Protein 9GSM (pdb70)

GO terms:
  GO:0005515 protein binding (F, IPI)
  GO:0008233 peptidase activity (F, IMP)
  GO:0006508 proteolysis (P, IMP)

Solvent-accessible surface area: 11819 Å² total

Sequence (215 aa):
LPAKENEGCIVSVNSGKRYCLPVGQRSGYSLPDWIVGQEVYVDSGAKAKVLLSDWDNLSYNRIIGEFVGNVNPADMKKVKAWNGQYLDFSKPRSMRVVYKLPAKENEGCIVSVNSGKRYCLPVGQRSGYSLPDWIVGQEVYVDSGAKAKVLLSDWDNLSYNRIGEFVGNVNPADMKKVKAWNGQYLDFSKPRSMRVVYKAASTTTPAPAAASTTTP

Radius of gyration: 23.78 Å; Cα contacts (8 Å, |Δi|>4): 598; chains: 4; bounding box: 38×44×85 Å

Foldseek 3Di:
DAAAQQKKWKAAPVPRDIDMDGAPDKDPQWHDPVQAQGFTKIAGHNFKKKWFAQHGPCPPQNIDIDDHTGHQVVQAFGQTRVRGGHRRRRTTIMHMHTD/DAAAQQKKWKAAPVPRDIDMDGAPDKDPQWHDPVQAQGFTKIRGHNFKKKWFAQHGPCPPQNIAIDDHTGHQVVQAFGQTRNRGGHRRRRTTIMHMHTD/DDDDDDDDDD/DDDDDDD

Secondary structure (P-SEA, 3-state):
ccccccccccccccccbbbbbcccccccccccccccccbbbbbccccbbbbbbcccccccccbbbbccccccccccccccccccccccccccccccccc/ccccccccccccccccbbbbbcccccccccccccccccbbbbbccccbbbbbbcccccccccbbbbccccccccccccccccccccccccccccccccc/ccbbbbcccc/ccccccc

B-factor: mean 26.15, std 9.6, range [15.62, 73.0]

Structure (mmCIF, N/CA/C/O backbone):
data_9GSM
#
_entry.id   9GSM
#
_cell.length_a   44.194
_cell.length_b   38.124
_cell.length_c   72.870
_cell.angle_alpha   90.00
_cell.angle_beta   99.42
_cell.angle_gamma   90.00
#
_symmetry.space_group_name_H-M   'P 1 21 1'
#
loop_
_entity.id
_entity.type
_entity.pdbx_description
1 polymer 'Metalloprotease StcE'
2 polymer tetra-core1-glycopeptide
3 branched beta-D-galactopyranose-(1-3)-2-acetamido-2-deoxy-alpha-D-galactopyranose
4 water water
#
loop_
_atom_site.group_PDB
_atom_site.id
_atom_site.type_symbol
_atom_site.label_atom_id
_atom_site.label_alt_id
_atom_site.label_comp_id
_atom_site.label_asym_id
_atom_site.label_entity_id
_atom_site.label_seq_id
_atom_site.pdbx_PDB_ins_code
_atom_site.Cartn_x
_atom_site.Cartn_y
_atom_site.Cartn_z
_atom_site.occupancy
_atom_site.B_iso_or_equiv
_atom_site.auth_seq_id
_atom_site.auth_comp_id
_atom_site.auth_asym_id
_atom_site.auth_atom_id
_atom_site.pdbx_PDB_model_num
ATOM 1 N N . LEU A 1 1 ? 18.158 8.045 23.734 1.00 55.09 800 LEU A N 1
ATOM 2 C CA . LEU A 1 1 ? 18.015 6.653 23.215 1.00 54.80 800 LEU A CA 1
ATOM 3 C C . LEU A 1 1 ? 16.579 6.166 23.431 1.00 51.35 800 LEU A C 1
ATOM 4 O O . LEU A 1 1 ? 16.109 6.116 24.569 1.00 46.27 800 LEU A O 1
ATOM 9 N N . PRO A 1 2 ? 15.840 5.816 22.348 1.00 49.33 801 PRO A N 1
ATOM 10 C CA . PRO A 1 2 ? 14.399 5.549 22.446 1.00 48.30 801 PRO A CA 1
ATOM 11 C C . PRO A 1 2 ? 14.013 4.248 23.157 1.00 44.07 801 PRO A C 1
ATOM 12 O O . PRO A 1 2 ? 14.746 3.257 23.105 1.00 42.78 801 PRO A O 1
ATOM 16 N N . ALA A 1 3 ? 12.833 4.272 23.798 1.00 38.92 802 ALA A N 1
ATOM 17 C CA . ALA A 1 3 ? 12.352 3.164 24.603 1.00 36.30 802 ALA A CA 1
ATOM 18 C C . ALA A 1 3 ? 12.154 1.957 23.692 1.00 35.55 802 ALA A C 1
ATOM 19 O O . ALA A 1 3 ? 11.777 2.126 22.539 1.00 37.22 802 ALA A O 1
ATOM 21 N N . LYS A 1 4 ? 12.430 0.754 24.186 1.00 35.26 803 LYS A N 1
ATOM 22 C CA . LYS A 1 4 ? 12.149 -0.452 23.419 1.00 36.25 803 LYS A CA 1
ATOM 23 C C . LYS A 1 4 ? 10.655 -0.712 23.409 1.00 34.49 803 LYS A C 1
ATOM 24 O O . LYS A 1 4 ? 9.930 -0.189 24.237 1.00 30.79 803 LYS A O 1
ATOM 30 N N . GLU A 1 5 ? 10.225 -1.607 22.509 1.00 36.10 804 GLU A N 1
ATOM 31 C CA . GLU A 1 5 ? 8.843 -2.041 22.381 1.00 36.99 804 GLU A CA 1
ATOM 32 C C . GLU A 1 5 ? 8.194 -2.344 23.737 1.00 33.34 804 GLU A C 1
ATOM 33 O O . GLU A 1 5 ? 7.037 -1.962 23.960 1.00 31.92 804 GLU A O 1
ATOM 39 N N . ASN A 1 6 ? 8.925 -3.066 24.619 1.00 30.52 805 ASN A N 1
ATOM 40 C CA . ASN A 1 6 ? 8.345 -3.574 25.854 1.00 29.55 805 ASN A CA 1
ATOM 41 C C . ASN A 1 6 ? 8.928 -2.896 27.077 1.00 26.92 805 ASN A C 1
ATOM 42 O O . ASN A 1 6 ? 9.021 -3.498 28.134 1.00 25.14 805 ASN A O 1
ATOM 47 N N . GLU A 1 7 ? 9.157 -1.587 26.965 1.00 25.17 806 GLU A N 1
ATOM 48 C CA . GLU A 1 7 ? 9.792 -0.836 28.013 1.00 24.50 806 GLU A CA 1
ATOM 49 C C . GLU A 1 7 ? 9.140 0.530 28.043 1.00 22.33 806 GLU A C 1
ATOM 50 O O . GLU A 1 7 ? 8.721 1.012 26.991 1.00 22.65 806 GLU A O 1
ATOM 56 N N . GLY A 1 8 ? 9.070 1.115 29.234 1.00 20.84 807 GLY A N 1
ATOM 57 C CA . GLY A 1 8 ? 8.641 2.498 29.360 1.00 20.16 807 GLY A CA 1
ATOM 58 C C . GLY A 1 8 ? 9.663 3.342 30.091 1.00 19.53 807 GLY A C 1
ATOM 59 O O . GLY A 1 8 ? 10.258 2.888 31.056 1.00 18.55 807 GLY A O 1
ATOM 60 N N . CYS A 1 9 ? 9.758 4.622 29.708 1.00 19.20 808 CYS A N 1
ATOM 61 C CA . CYS A 1 9 ? 10.855 5.436 30.221 1.00 19.71 808 CYS A CA 1
ATOM 62 C C . CYS A 1 9 ? 10.289 6.799 30.609 1.00 18.70 808 CYS A C 1
ATOM 63 O O . CYS A 1 9 ? 9.372 7.306 29.956 1.00 18.80 808 CYS A O 1
ATOM 66 N N . ILE A 1 10 ? 10.838 7.362 31.675 1.00 18.04 809 ILE A N 1
ATOM 67 C CA . ILE A 1 10 ? 10.788 8.803 31.883 1.00 17.54 809 ILE A CA 1
ATOM 68 C C . ILE A 1 10 ? 12.169 9.386 31.656 1.00 18.37 809 ILE A C 1
ATOM 69 O O . ILE A 1 10 ? 13.152 8.701 31.890 1.00 18.84 809 ILE A O 1
ATOM 74 N N . VAL A 1 11 ? 12.209 10.655 31.218 1.00 18.55 810 VAL A N 1
ATOM 75 C CA . VAL A 1 11 ? 13.446 11.266 30.787 1.00 19.59 810 VAL A CA 1
ATOM 76 C C . VAL A 1 11 ? 13.454 12.677 31.356 1.00 19.82 810 VAL A C 1
ATOM 77 O O . VAL A 1 11 ? 12.539 13.435 31.048 1.00 19.09 810 VAL A O 1
ATOM 81 N N . SER A 1 12 ? 14.500 13.000 32.130 1.00 19.64 811 SER A N 1
ATOM 82 C CA . SER A 1 12 ? 14.708 14.358 32.648 1.00 20.49 811 SER A CA 1
ATOM 83 C C . SER A 1 12 ? 14.752 15.379 31.515 1.00 21.06 811 SER A C 1
ATOM 84 O O . SER A 1 12 ? 15.594 15.303 30.628 1.00 20.72 811 SER A O 1
ATOM 87 N N . VAL A 1 13 ? 13.882 16.388 31.595 1.00 21.15 812 VAL A N 1
ATOM 88 C CA . VAL A 1 13 ? 13.890 17.465 30.618 1.00 22.12 812 VAL A CA 1
ATOM 89 C C . VAL A 1 13 ? 15.236 18.187 30.674 1.00 22.87 812 VAL A C 1
ATOM 90 O O . VAL A 1 13 ? 15.790 18.557 29.632 1.00 24.49 812 VAL A O 1
ATOM 94 N N . ASN A 1 14 ? 15.736 18.422 31.889 1.00 22.32 813 ASN A N 1
ATOM 95 C CA . ASN A 1 14 ? 16.913 19.263 32.075 1.00 22.85 813 ASN A CA 1
ATOM 96 C C . ASN A 1 14 ? 18.198 18.561 31.617 1.00 22.47 813 ASN A C 1
ATOM 97 O O . ASN A 1 14 ? 19.086 19.198 31.037 1.00 22.66 813 ASN A O 1
ATOM 102 N N . SER A 1 15 ? 18.301 17.239 31.835 1.00 21.20 814 SER A N 1
ATOM 103 C CA . SER A 1 15 ? 19.590 16.593 31.687 1.00 21.86 814 SER A CA 1
ATOM 104 C C . SER A 1 15 ? 19.566 15.480 30.651 1.00 22.20 814 SER A C 1
ATOM 105 O O . SER A 1 15 ? 20.621 14.996 30.257 1.00 23.38 814 SER A O 1
ATOM 108 N N . GLY A 1 16 ? 18.383 14.972 30.305 1.00 21.96 815 GLY A N 1
ATOM 109 C CA . GLY A 1 16 ? 18.322 13.876 29.347 1.00 21.99 815 GLY A CA 1
ATOM 110 C C . GLY A 1 16 ? 18.489 12.514 30.011 1.00 21.26 815 GLY A C 1
ATOM 111 O O . GLY A 1 16 ? 18.464 11.491 29.345 1.00 21.07 815 GLY A O 1
ATOM 112 N N . LYS A 1 17 ? 18.584 12.492 31.333 1.00 21.53 816 LYS A N 1
ATOM 113 C CA . LYS A 1 17 ? 18.850 11.270 32.063 1.00 22.57 816 LYS A CA 1
ATOM 114 C C . LYS A 1 17 ? 17.591 10.423 32.091 1.00 21.57 816 LYS A C 1
ATOM 115 O O . LYS A 1 17 ? 16.522 10.936 32.410 1.00 19.95 816 LYS A O 1
ATOM 121 N N . ARG A 1 18 ? 17.741 9.106 31.840 1.00 21.66 817 ARG A N 1
ATOM 122 C CA . ARG A 1 18 ? 16.588 8.253 31.654 1.00 21.76 817 ARG A CA 1
ATOM 123 C C . ARG A 1 18 ? 16.406 7.312 32.840 1.00 20.99 817 ARG A C 1
ATOM 124 O O . ARG A 1 18 ? 17.381 6.734 33.334 1.00 20.53 817 ARG A O 1
ATOM 132 N N . TYR A 1 19 ? 15.125 7.033 33.157 1.00 20.29 818 TYR A N 1
ATOM 133 C CA . TYR A 1 19 ? 14.730 5.978 34.066 1.00 19.45 818 TYR A CA 1
ATOM 134 C C . TYR A 1 19 ? 13.731 5.091 33.328 1.00 19.62 818 TYR A C 1
ATOM 135 O O . TYR A 1 19 ? 12.651 5.554 32.892 1.00 18.50 818 TYR A O 1
ATOM 144 N N . CYS A 1 20 ? 14.089 3.793 33.191 1.00 19.36 819 CYS A N 1
ATOM 145 C CA . CYS A 1 20 ? 13.219 2.932 32.394 1.00 19.62 819 CYS A CA 1
ATOM 146 C C . CYS A 1 20 ? 12.924 1.634 33.123 1.00 19.12 819 CYS A C 1
ATOM 147 O O . CYS A 1 20 ? 13.691 1.216 33.967 1.00 18.48 819 CYS A O 1
ATOM 150 N N . LEU A 1 21 ? 11.738 1.108 32.820 1.00 18.75 820 LEU A N 1
ATOM 151 C CA . LEU A 1 21 ? 11.275 -0.158 33.364 1.00 18.58 820 LEU A CA 1
ATOM 152 C C . LEU A 1 21 ? 10.683 -0.983 32.241 1.00 18.63 820 LEU A C 1
ATOM 153 O O . LEU A 1 21 ? 9.903 -0.503 31.422 1.00 18.40 820 LEU A O 1
ATOM 158 N N . PRO A 1 22 ? 11.022 -2.280 32.183 1.00 18.99 821 PRO A N 1
ATOM 159 C CA . PRO A 1 22 ? 10.247 -3.172 31.345 1.00 19.02 821 PRO A CA 1
ATOM 160 C C . PRO A 1 22 ? 8.801 -3.289 31.809 1.00 18.99 821 PRO A C 1
ATOM 161 O O . PRO A 1 22 ? 8.496 -3.225 32.996 1.00 18.63 821 PRO A O 1
ATOM 165 N N . VAL A 1 23 ? 7.949 -3.668 30.861 1.00 19.49 822 VAL A N 1
ATOM 166 C CA . VAL A 1 23 ? 6.581 -4.109 31.148 1.00 19.69 822 VAL A CA 1
ATOM 167 C C . VAL A 1 23 ? 6.627 -5.201 32.201 1.00 19.80 822 VAL A C 1
ATOM 168 O O . VAL A 1 23 ? 7.419 -6.145 32.065 1.00 21.02 822 VAL A O 1
ATOM 172 N N . GLY A 1 24 ? 5.816 -5.037 33.255 1.00 19.39 823 GLY A N 1
ATOM 173 C CA . GLY A 1 24 ? 5.695 -5.991 34.350 1.00 19.63 823 GLY A CA 1
ATOM 174 C C . GLY A 1 24 ? 6.453 -5.602 35.619 1.00 19.51 823 GLY A C 1
ATOM 175 O O . GLY A 1 24 ? 6.473 -6.373 36.580 1.00 19.54 823 GLY A O 1
ATOM 176 N N . GLN A 1 25 ? 7.175 -4.463 35.602 1.00 18.86 824 GLN A N 1
ATOM 177 C CA . GLN A 1 25 ? 7.949 -3.997 36.735 1.00 19.00 824 GLN A CA 1
ATOM 178 C C . GLN A 1 25 ? 7.513 -2.605 37.163 1.00 18.69 824 GLN A C 1
ATOM 179 O O . GLN A 1 25 ? 7.010 -1.824 36.336 1.00 18.05 824 GLN A O 1
ATOM 185 N N . ARG A 1 26 ? 7.649 -2.372 38.478 1.00 18.99 825 ARG A N 1
ATOM 186 C CA . ARG A 1 26 ? 7.439 -1.048 39.058 1.00 18.91 825 ARG A CA 1
ATOM 187 C C . ARG A 1 26 ? 8.689 -0.592 39.815 1.00 18.99 825 ARG A C 1
ATOM 188 O O . ARG A 1 26 ? 9.637 -1.340 40.080 1.00 19.34 825 ARG A O 1
ATOM 196 N N . SER A 1 27 ? 8.672 0.685 40.192 1.00 18.19 826 SER A N 1
ATOM 197 C CA . SER A 1 27 ? 9.743 1.337 40.889 1.00 18.29 826 SER A CA 1
ATOM 198 C C . SER A 1 27 ? 9.741 0.920 42.350 1.00 18.64 826 SER A C 1
ATOM 199 O O . SER A 1 27 ? 8.824 0.248 42.812 1.00 18.69 826 SER A O 1
ATOM 202 N N . GLY A 1 28 ? 10.789 1.318 43.064 1.00 18.81 827 GLY A N 1
ATOM 203 C CA . GLY A 1 28 ? 10.783 1.246 44.516 1.00 19.36 827 GLY A CA 1
ATOM 204 C C . GLY A 1 28 ? 9.679 2.114 45.110 1.00 19.49 827 GLY A C 1
ATOM 205 O O . GLY A 1 28 ? 8.874 2.729 44.391 1.00 18.86 827 GLY A O 1
ATOM 206 N N . TYR A 1 29 ? 9.651 2.164 46.434 1.00 20.44 828 TYR A N 1
ATOM 207 C CA . TYR A 1 29 ? 8.721 3.020 47.136 1.00 20.88 828 TYR A CA 1
ATOM 208 C C . TYR A 1 29 ? 8.829 4.441 46.578 1.00 21.04 828 TYR A C 1
ATOM 209 O O . TYR A 1 29 ? 7.820 5.106 46.518 1.00 20.64 828 TYR A O 1
ATOM 218 N N . SER A 1 30 ? 10.055 4.923 46.276 1.00 21.59 829 SER A N 1
ATOM 219 C CA . SER A 1 30 ? 10.249 6.156 45.509 1.00 22.41 829 SER A CA 1
ATOM 220 C C . SER A 1 30 ? 11.218 5.889 44.364 1.00 22.19 829 SER A C 1
ATOM 221 O O . SER A 1 30 ? 12.087 4.985 44.467 1.00 22.50 829 SER A O 1
ATOM 224 N N . LEU A 1 31 ? 11.088 6.706 43.317 1.00 21.49 830 LEU A N 1
ATOM 225 C CA . LEU A 1 31 ? 12.085 6.788 42.263 1.00 21.59 830 LEU A CA 1
ATOM 226 C C . LEU A 1 31 ? 13.425 7.098 42.912 1.00 22.48 830 LEU A C 1
ATOM 227 O O . LEU A 1 31 ? 13.481 7.689 43.995 1.00 23.29 830 LEU A O 1
ATOM 232 N N . PRO A 1 32 ? 14.544 6.732 42.266 1.00 22.53 831 PRO A N 1
ATOM 233 C CA . PRO A 1 32 ? 15.854 7.021 42.831 1.00 22.86 831 PRO A CA 1
ATOM 234 C C . PRO A 1 32 ? 16.177 8.517 42.877 1.00 23.81 831 PRO A C 1
ATOM 235 O O . PRO A 1 32 ? 15.562 9.333 42.199 1.00 21.77 831 PRO A O 1
ATOM 239 N N . ASP A 1 33 ? 17.185 8.870 43.697 1.00 24.81 832 ASP A N 1
ATOM 240 C CA . ASP A 1 33 ? 17.448 10.261 44.018 1.00 25.71 832 ASP A CA 1
ATOM 241 C C . ASP A 1 33 ? 17.841 11.060 42.785 1.00 23.96 832 ASP A C 1
ATOM 242 O O . ASP A 1 33 ? 17.617 12.279 42.718 1.00 24.09 832 ASP A O 1
ATOM 247 N N . TRP A 1 34 ? 18.386 10.364 41.800 1.00 22.12 833 TRP A N 1
ATOM 248 C CA . TRP A 1 34 ? 18.932 10.986 40.608 1.00 21.73 833 TRP A CA 1
ATOM 249 C C . TRP A 1 34 ? 17.872 11.360 39.571 1.00 22.20 833 TRP A C 1
ATOM 250 O O . TRP A 1 34 ? 18.192 11.991 38.556 1.00 21.44 833 TRP A O 1
ATOM 261 N N . ILE A 1 35 ? 16.603 10.960 39.802 1.00 22.56 834 ILE A N 1
ATOM 262 C CA . ILE A 1 35 ? 15.522 11.413 38.919 1.00 23.90 834 ILE A CA 1
ATOM 263 C C . ILE A 1 35 ? 14.307 11.946 39.676 1.00 25.27 834 ILE A C 1
ATOM 264 O O . ILE A 1 35 ? 13.519 12.712 39.073 1.00 26.18 834 ILE A O 1
ATOM 269 N N . VAL A 1 36 ? 14.126 11.536 40.946 1.00 27.63 835 VAL A N 1
ATOM 270 C CA . VAL A 1 36 ? 12.887 11.796 41.661 1.00 30.32 835 VAL A CA 1
ATOM 271 C C . VAL A 1 36 ? 12.675 13.286 41.539 1.00 32.66 835 VAL A C 1
ATOM 272 O O . VAL A 1 36 ? 13.577 14.065 41.842 1.00 30.05 835 VAL A O 1
ATOM 276 N N . GLY A 1 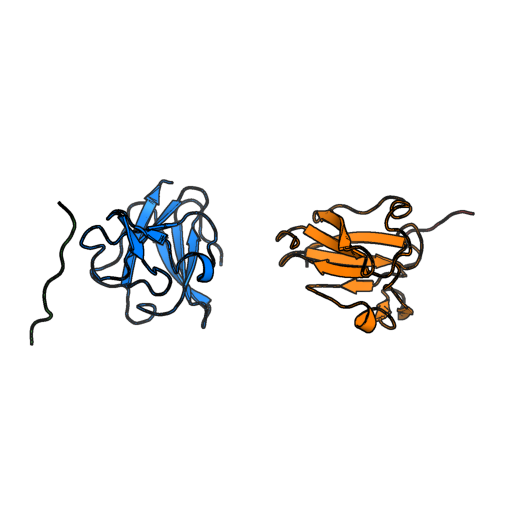37 ? 11.449 13.659 41.159 1.00 36.51 836 GLY A N 1
ATOM 277 C CA . GLY A 1 37 ? 11.020 15.031 41.312 1.00 34.87 836 GLY A CA 1
ATOM 278 C C . GLY A 1 37 ? 11.612 15.967 40.265 1.00 34.31 836 GLY A C 1
ATOM 279 O O . GLY A 1 37 ? 11.314 17.153 40.336 1.00 34.69 836 GLY A O 1
ATOM 280 N N . GLN A 1 38 ? 12.463 15.464 39.351 1.00 28.74 837 GLN A N 1
ATOM 281 C CA . GLN A 1 38 ? 12.830 16.229 38.166 1.00 26.40 837 GLN A CA 1
ATOM 282 C C . GLN A 1 38 ? 11.608 16.217 37.226 1.00 23.30 837 GLN A C 1
ATOM 283 O O . GLN A 1 38 ? 10.818 15.276 37.239 1.00 21.75 837 GLN A O 1
ATOM 289 N N . GLU A 1 39 ? 11.397 17.336 36.508 1.00 21.69 838 GLU A N 1
ATOM 290 C CA . GLU A 1 39 ? 10.429 17.393 35.416 1.00 21.11 838 GLU A CA 1
ATOM 291 C C . GLU A 1 39 ? 10.898 16.477 34.294 1.00 20.02 838 GLU A C 1
ATOM 292 O O . GLU A 1 39 ? 12.063 16.517 33.897 1.00 19.40 838 GLU A O 1
ATOM 298 N N . VAL A 1 40 ? 9.998 15.610 33.836 1.00 19.68 839 VAL A N 1
ATOM 299 C CA . VAL A 1 40 ? 10.260 14.590 32.833 1.00 19.74 839 VAL A CA 1
ATOM 300 C C . VAL A 1 40 ? 9.309 14.741 31.644 1.00 20.12 839 VAL A C 1
ATOM 301 O O . VAL A 1 40 ? 8.206 15.298 31.732 1.00 20.77 839 VAL A O 1
ATOM 305 N N . TYR A 1 41 ? 9.734 14.136 30.533 1.00 21.09 840 TYR A N 1
ATOM 306 C CA . TYR A 1 41 ? 8.820 13.655 29.519 1.00 21.33 840 TYR A CA 1
ATOM 307 C C . TYR A 1 41 ? 8.774 12.116 29.547 1.00 20.22 840 TYR A C 1
ATOM 308 O O . TYR A 1 41 ? 9.637 11.431 30.088 1.00 19.01 840 TYR A O 1
ATOM 317 N N . VAL A 1 42 ? 7.686 11.581 29.003 1.00 19.75 841 VAL A N 1
ATOM 318 C CA . VAL A 1 42 ? 7.504 10.133 28.878 1.00 19.62 841 VAL A CA 1
ATOM 319 C C . VAL A 1 42 ? 7.943 9.702 27.486 1.00 20.56 841 VAL A C 1
ATOM 320 O O . VAL A 1 42 ? 7.595 10.325 26.480 1.00 21.10 841 VAL A O 1
ATOM 324 N N . ASP A 1 43 ? 8.672 8.587 27.435 1.00 21.92 842 ASP A N 1
ATOM 325 C CA . ASP A 1 43 ? 8.931 7.886 26.198 1.00 23.17 842 ASP A CA 1
ATOM 326 C C . ASP A 1 43 ? 8.510 6.448 26.460 1.00 23.00 842 ASP A C 1
ATOM 327 O O . ASP A 1 43 ? 9.295 5.695 26.993 1.00 21.89 842 ASP A O 1
ATOM 332 N N . SER A 1 44 ? 7.288 6.084 26.042 1.00 23.92 843 SER A N 1
ATOM 333 C CA . SER A 1 44 ? 6.796 4.731 26.262 1.00 24.09 843 SER A CA 1
ATOM 334 C C . SER A 1 44 ? 6.858 3.944 24.950 1.00 25.66 843 SER A C 1
ATOM 335 O O . SER A 1 44 ? 6.374 4.409 23.899 1.00 26.24 843 SER A O 1
ATOM 338 N N . GLY A 1 45 ? 7.473 2.760 25.016 1.00 25.74 844 GLY A N 1
ATOM 339 C CA . GLY A 1 45 ? 7.565 1.852 23.874 1.00 27.67 844 GLY A CA 1
ATOM 340 C C . GLY A 1 45 ? 6.195 1.470 23.328 1.00 28.63 844 GLY A C 1
ATOM 341 O O . GLY A 1 45 ? 5.200 1.604 24.026 1.00 28.54 844 GLY A O 1
ATOM 342 N N . ALA A 1 46 ? 6.180 0.939 22.094 1.00 31.62 845 ALA A N 1
ATOM 343 C CA . ALA A 1 46 ? 4.974 0.713 21.304 1.00 32.91 845 ALA A CA 1
ATOM 344 C C . ALA A 1 46 ? 3.952 -0.198 21.981 1.00 32.06 845 ALA A C 1
ATOM 345 O O . ALA A 1 46 ? 2.762 -0.058 21.699 1.00 32.89 845 ALA A O 1
ATOM 347 N N . LYS A 1 47 ? 4.393 -1.123 22.842 1.00 30.64 846 LYS A N 1
ATOM 348 C CA . LYS A 1 47 ? 3.496 -2.101 23.457 1.00 29.65 846 LYS A CA 1
ATOM 349 C C . LYS A 1 47 ? 3.325 -1.813 24.946 1.00 26.91 846 LYS A C 1
ATOM 350 O O . LYS A 1 47 ? 2.658 -2.585 25.647 1.00 24.60 846 LYS A O 1
ATOM 356 N N . ALA A 1 48 ? 3.895 -0.678 25.403 1.00 24.18 847 ALA A N 1
ATOM 357 C CA . ALA A 1 48 ? 3.965 -0.356 26.816 1.00 22.81 847 ALA A CA 1
ATOM 358 C C . ALA A 1 48 ? 3.103 0.842 27.189 1.00 21.87 847 ALA A C 1
ATOM 359 O O . ALA A 1 48 ? 2.839 1.730 26.368 1.00 21.69 847 ALA A O 1
ATOM 361 N N . LYS A 1 49 ? 2.775 0.901 28.485 1.00 21.24 848 LYS A N 1
ATOM 362 C CA . LYS A 1 49 ? 2.053 2.026 29.053 1.00 21.00 848 LYS A CA 1
ATOM 363 C C . LYS A 1 49 ? 2.696 2.349 30.396 1.00 19.91 848 LYS A C 1
ATOM 364 O O . LYS A 1 49 ? 2.925 1.463 31.200 1.00 18.95 848 LYS A O 1
ATOM 370 N N . VAL A 1 50 ? 2.990 3.651 30.587 1.00 19.03 849 VAL A N 1
ATOM 371 C CA . VAL A 1 50 ? 3.623 4.125 31.790 1.00 18.49 849 VAL A CA 1
ATOM 372 C C . VAL A 1 50 ? 2.544 4.633 32.728 1.00 18.29 849 VAL A C 1
ATOM 373 O O . VAL A 1 50 ? 1.726 5.477 32.342 1.00 18.27 849 VAL A O 1
ATOM 377 N N . LEU A 1 51 ? 2.608 4.145 33.960 1.00 18.01 850 LEU A N 1
ATOM 378 C CA . LEU A 1 51 ? 1.799 4.604 35.074 1.00 18.25 850 LEU A CA 1
ATOM 379 C C . LEU A 1 51 ? 2.672 5.424 36.011 1.00 18.04 850 LEU A C 1
ATOM 380 O O . LEU A 1 51 ? 3.690 4.901 36.466 1.00 17.58 850 LEU A O 1
ATOM 385 N N . LEU A 1 52 ? 2.308 6.701 36.214 1.00 17.36 851 LEU A N 1
ATOM 386 C CA . LEU A 1 52 ? 2.990 7.573 37.151 1.00 17.24 851 LEU A CA 1
ATOM 387 C C . LEU A 1 52 ? 2.117 7.919 38.349 1.00 16.73 851 LEU A C 1
ATOM 388 O O . LEU A 1 52 ? 0.905 8.086 38.175 1.00 16.51 851 LEU A O 1
ATOM 393 N N . SER A 1 53 ? 2.755 8.197 39.508 1.00 16.30 852 SER A N 1
ATOM 394 C CA . SER A 1 53 ? 2.123 8.944 40.605 1.00 16.09 852 SER A CA 1
ATOM 395 C C . SER A 1 53 ? 2.977 10.149 41.003 1.00 16.25 852 SER A C 1
ATOM 396 O O . SER A 1 53 ? 4.190 10.098 40.885 1.00 15.78 852 SER A O 1
ATOM 399 N N . ASP A 1 54 ? 2.320 11.225 41.469 1.00 16.57 853 ASP A N 1
ATOM 400 C CA . ASP A 1 54 ? 3.031 12.358 42.024 1.00 17.25 853 ASP A CA 1
ATOM 401 C C . ASP A 1 54 ? 3.461 12.092 43.469 1.00 17.78 853 ASP A C 1
ATOM 402 O O . ASP A 1 54 ? 4.224 12.898 44.044 1.00 18.01 853 ASP A O 1
ATOM 407 N N . TRP A 1 55 ? 2.941 11.002 44.054 1.00 18.05 854 TRP A N 1
ATOM 408 C CA . TRP A 1 55 ? 3.280 10.619 45.411 1.00 18.38 854 TRP A CA 1
ATOM 409 C C . TRP A 1 55 ? 4.133 9.351 45.371 1.00 18.51 854 TRP A C 1
ATOM 410 O O . TRP A 1 55 ? 4.244 8.703 44.330 1.00 18.75 854 TRP A O 1
ATOM 421 N N . ASP A 1 56 ? 4.685 9.016 46.540 1.00 18.65 855 ASP A N 1
ATOM 422 C CA . ASP A 1 56 ? 5.429 7.779 46.697 1.00 19.09 855 ASP A CA 1
ATOM 423 C C . ASP A 1 56 ? 4.492 6.588 46.565 1.00 18.33 855 ASP A C 1
ATOM 424 O O . ASP A 1 56 ? 3.321 6.706 46.863 1.00 18.10 855 ASP A O 1
ATOM 429 N N . ASN A 1 57 ? 5.076 5.442 46.154 1.00 18.11 856 ASN A N 1
ATOM 430 C CA . ASN A 1 57 ? 4.454 4.119 46.214 1.00 17.95 856 ASN A CA 1
ATOM 431 C C . ASN A 1 57 ? 3.132 4.011 45.472 1.00 17.75 856 ASN A C 1
ATOM 432 O O . ASN A 1 57 ? 2.260 3.252 45.897 1.00 17.62 856 ASN A O 1
ATOM 437 N N . LEU A 1 58 ? 2.991 4.719 44.335 1.00 18.10 857 LEU A N 1
ATOM 438 C CA . LEU A 1 58 ? 1.847 4.536 43.448 1.00 17.94 857 LEU A CA 1
ATOM 439 C C . LEU A 1 58 ? 0.550 4.511 44.259 1.00 18.48 857 LEU A C 1
ATOM 440 O O . LEU A 1 58 ? -0.284 3.628 44.075 1.00 18.89 857 LEU A O 1
ATOM 445 N N . SER A 1 59 ? 0.363 5.510 45.132 1.00 19.11 858 SER A N 1
ATOM 446 C CA . SER A 1 59 ? -0.519 5.379 46.284 1.00 19.66 858 SER A CA 1
ATOM 447 C C . SER A 1 59 ? -1.836 6.134 46.088 1.00 20.29 858 SER A C 1
ATOM 448 O O . SER A 1 59 ? -1.868 7.131 45.374 1.00 20.12 858 SER A O 1
ATOM 451 N N . TYR A 1 60 ? -2.886 5.652 46.767 1.00 20.92 859 TYR A N 1
ATOM 452 C CA . TYR A 1 60 ? -4.199 6.282 46.896 1.00 21.60 859 TYR A CA 1
ATOM 453 C C . TYR A 1 60 ? -4.835 6.539 45.518 1.00 21.66 859 TYR A C 1
ATOM 454 O O . TYR A 1 60 ? -5.542 7.531 45.334 1.00 22.02 859 TYR A O 1
ATOM 463 N N . ASN A 1 61 ? -4.533 5.663 44.543 1.00 21.26 860 ASN A N 1
ATOM 464 C CA . ASN A 1 61 ? -5.014 5.806 43.179 1.00 22.02 860 ASN A CA 1
ATOM 465 C C . ASN A 1 61 ? -4.709 7.180 42.596 1.00 20.41 860 ASN A C 1
ATOM 466 O O . ASN A 1 61 ? -5.357 7.589 41.625 1.00 19.89 860 ASN A O 1
ATOM 471 N N . ARG A 1 62 ? -3.643 7.833 43.107 1.00 19.88 861 ARG A N 1
ATOM 472 C CA . ARG A 1 62 ? -3.110 9.023 42.477 1.00 19.49 861 ARG A CA 1
ATOM 473 C C . ARG A 1 62 ? -2.246 8.613 41.291 1.00 18.35 861 ARG A C 1
ATOM 474 O O . ARG A 1 62 ? -1.037 8.843 41.320 1.00 17.66 861 ARG A O 1
ATOM 482 N N . ILE A 1 63 ? -2.891 8.054 40.249 1.00 17.67 862 ILE A N 1
ATOM 483 C CA A ILE A 1 63 ? -2.208 7.390 39.150 0.50 17.53 862 ILE A CA 1
ATOM 484 C CA B ILE A 1 63 ? -2.209 7.392 39.148 0.50 17.33 862 ILE A CA 1
ATOM 485 C C . ILE A 1 63 ? -2.671 7.976 37.823 1.00 17.51 862 ILE A C 1
ATOM 486 O O . ILE A 1 63 ? -3.860 8.035 37.576 1.00 17.79 862 ILE A O 1
ATOM 495 N N . GLY A 1 64 ? -1.715 8.342 36.962 1.00 17.31 863 GLY A N 1
ATOM 496 C CA . GLY A 1 64 ? -2.005 8.713 35.592 1.00 17.74 863 GLY A CA 1
ATOM 497 C C . GLY A 1 64 ? -1.328 7.780 34.585 1.00 17.99 863 GLY A C 1
ATOM 498 O O . GLY A 1 64 ? -0.202 7.312 34.827 1.00 17.49 863 GLY A O 1
ATOM 499 N N . GLU A 1 65 ? -1.961 7.681 33.399 1.00 18.84 864 GLU A N 1
ATOM 500 C CA . GLU A 1 65 ? -1.577 6.754 32.346 1.00 19.77 864 GLU A CA 1
ATOM 501 C C . GLU A 1 65 ? -1.052 7.492 31.132 1.00 19.80 864 GLU A C 1
ATOM 502 O O . GLU A 1 65 ? -1.705 8.412 30.644 1.00 19.90 864 GLU A O 1
ATOM 508 N N . PHE A 1 66 ? 0.118 7.046 30.638 1.00 19.36 865 PHE A N 1
ATOM 509 C CA . PHE A 1 66 ? 0.789 7.693 29.528 1.00 19.50 865 PHE A CA 1
ATOM 510 C C . PHE A 1 66 ? 1.268 6.654 28.531 1.00 20.53 865 PHE A C 1
ATOM 511 O O . PHE A 1 66 ? 1.975 5.711 28.897 1.00 19.62 865 PHE A O 1
ATOM 519 N N . VAL A 1 67 ? 0.973 6.934 27.254 1.00 21.22 866 VAL A N 1
ATOM 520 C CA . VAL A 1 67 ? 1.402 6.092 26.163 1.00 22.29 866 VAL A CA 1
ATOM 521 C C . VAL A 1 67 ? 2.138 6.947 25.130 1.00 23.29 866 VAL A C 1
ATOM 522 O O . VAL A 1 67 ? 1.978 8.169 25.076 1.00 23.41 866 VAL A O 1
ATOM 526 N N . GLY A 1 68 ? 3.075 6.333 24.397 1.00 24.47 867 GLY A N 1
ATOM 527 C CA . GLY A 1 68 ? 3.870 7.057 23.412 1.00 25.40 867 GLY A CA 1
ATOM 528 C C . GLY A 1 68 ? 4.837 8.091 24.003 1.00 25.84 867 GLY A C 1
ATOM 529 O O . GLY A 1 68 ? 5.393 7.922 25.076 1.00 24.87 867 GLY A O 1
ATOM 530 N N . ASN A 1 69 ? 5.024 9.190 23.276 1.00 27.40 868 ASN A N 1
ATOM 531 C CA . ASN A 1 69 ? 5.902 10.268 23.707 1.00 29.48 868 ASN A CA 1
ATOM 532 C C . ASN A 1 69 ? 5.043 11.438 24.192 1.00 28.03 868 ASN A C 1
ATOM 533 O O . ASN A 1 69 ? 4.307 12.010 23.410 1.00 28.47 868 ASN A O 1
ATOM 538 N N . VAL A 1 70 ? 5.122 11.773 25.491 1.00 26.56 869 VAL A N 1
ATOM 539 C CA . VAL A 1 70 ? 4.337 12.842 26.088 1.00 26.11 869 VAL A CA 1
ATOM 540 C C . VAL A 1 70 ? 5.273 13.905 26.662 1.00 27.00 869 VAL A C 1
ATOM 541 O O . VAL A 1 70 ? 6.174 13.585 27.426 1.00 24.83 869 VAL A O 1
ATOM 545 N N . ASN A 1 71 ? 5.024 15.172 26.313 1.00 27.55 870 ASN A N 1
ATOM 546 C CA . ASN A 1 71 ? 5.782 16.296 26.847 1.00 29.38 870 ASN A CA 1
ATOM 547 C C . ASN A 1 71 ? 5.206 16.728 28.193 1.00 26.83 870 ASN A C 1
ATOM 548 O O . ASN A 1 71 ? 4.027 16.518 28.471 1.00 25.77 870 ASN A O 1
ATOM 553 N N . PRO A 1 72 ? 5.999 17.333 29.099 1.00 25.46 871 PRO A N 1
ATOM 554 C CA . PRO A 1 72 ? 5.491 17.649 30.431 1.00 25.01 871 PRO A CA 1
ATOM 555 C C . PRO A 1 72 ? 4.289 18.589 30.420 1.00 25.26 871 PRO A C 1
ATOM 556 O O . PRO A 1 72 ? 3.513 18.575 31.371 1.00 25.30 871 PRO A O 1
ATOM 560 N N . ALA A 1 73 ? 4.147 19.438 29.381 1.00 26.10 872 ALA A N 1
ATOM 561 C CA . ALA A 1 73 ? 3.005 20.341 29.331 1.00 26.89 872 ALA A CA 1
ATOM 562 C C . ALA A 1 73 ? 1.700 19.553 29.418 1.00 27.18 872 ALA A C 1
ATOM 563 O O . ALA A 1 73 ? 0.711 20.044 29.992 1.00 28.80 872 ALA A O 1
ATOM 565 N N . ASP A 1 74 ? 1.701 18.360 28.814 1.00 25.63 873 ASP A N 1
ATOM 566 C CA . ASP A 1 74 ? 0.515 17.532 28.713 1.00 26.60 873 ASP A CA 1
ATOM 567 C C . ASP A 1 74 ? 0.401 16.554 29.882 1.00 24.94 873 ASP A C 1
ATOM 568 O O . ASP A 1 74 ? -0.428 15.651 29.819 1.00 23.20 873 ASP A O 1
ATOM 573 N N . MET A 1 75 ? 1.196 16.744 30.939 1.00 23.49 874 MET A N 1
ATOM 574 C CA . MET A 1 75 ? 1.118 15.879 32.145 1.00 22.05 874 MET A CA 1
ATOM 575 C C . MET A 1 75 ? 0.749 16.703 33.385 1.00 21.37 874 MET A C 1
ATOM 576 O O . MET A 1 75 ? 0.679 16.129 34.452 1.00 20.21 874 MET A O 1
ATOM 581 N N . LYS A 1 76 ? 0.456 18.022 33.226 1.00 21.56 875 LYS A N 1
ATOM 582 C CA . LYS A 1 76 ? 0.243 18.875 34.390 1.00 22.38 875 LYS A CA 1
ATOM 583 C C . LYS A 1 76 ? -1.175 18.746 34.965 1.00 21.73 875 LYS A C 1
ATOM 584 O O . LYS A 1 76 ? -1.398 18.943 36.171 1.00 21.69 875 LYS A O 1
ATOM 590 N N . LYS A 1 77 ? -2.137 18.439 34.071 1.00 21.11 876 LYS A N 1
ATOM 591 C CA . LYS A 1 77 ? -3.524 18.365 34.448 1.00 21.34 876 LYS A CA 1
ATOM 592 C C . LYS A 1 77 ? -4.200 17.140 33.863 1.00 20.43 876 LYS A C 1
ATOM 593 O O . LYS A 1 77 ? -4.892 17.264 32.867 1.00 20.77 876 LYS A O 1
ATOM 599 N N . VAL A 1 78 ? -3.948 15.986 34.457 1.00 20.01 877 VAL A N 1
ATOM 600 C CA . VAL A 1 78 ? -4.363 14.714 33.883 1.00 19.92 877 VAL A CA 1
ATOM 601 C C . VAL A 1 78 ? -5.291 14.014 34.860 1.00 19.95 877 VAL A C 1
ATOM 602 O O . VAL A 1 78 ? -5.028 13.939 36.063 1.00 19.14 877 VAL A O 1
ATOM 606 N N . LYS A 1 79 ? -6.411 13.512 34.329 1.00 20.72 878 LYS A N 1
ATOM 607 C CA . LYS A 1 79 ? -7.369 12.804 35.166 1.00 21.77 878 LYS A CA 1
ATOM 608 C C . LYS A 1 79 ? -6.741 11.538 35.706 1.00 20.51 878 LYS A C 1
ATOM 609 O O . LYS A 1 79 ? -6.407 10.669 34.918 1.00 19.60 878 LYS A O 1
ATOM 615 N N . ALA A 1 80 ? -6.668 11.449 37.044 1.00 19.77 879 ALA A N 1
ATOM 616 C CA . ALA A 1 80 ? -6.055 10.329 37.695 1.00 19.25 879 ALA A CA 1
ATOM 617 C C . ALA A 1 80 ? -7.038 9.170 37.857 1.00 18.52 879 ALA A C 1
ATOM 618 O O . ALA A 1 80 ? -8.244 9.305 37.654 1.00 18.61 879 ALA A O 1
ATOM 620 N N . TRP A 1 81 ? -6.542 8.001 38.252 1.00 17.96 880 TRP A N 1
ATOM 621 C CA . TRP A 1 81 ? -7.467 6.921 38.594 1.00 18.26 880 TRP A CA 1
ATOM 622 C C . TRP A 1 81 ? -8.512 7.344 39.643 1.00 19.46 880 TRP A C 1
ATOM 623 O O . TRP A 1 81 ? -9.640 6.825 39.665 1.00 20.25 880 TRP A O 1
ATOM 634 N N . ASN A 1 82 ? -8.149 8.283 40.530 1.00 20.47 881 ASN A N 1
ATOM 635 C CA . ASN A 1 82 ? -9.013 8.659 41.634 1.00 21.62 881 ASN A CA 1
ATOM 636 C C . ASN A 1 82 ? -9.953 9.809 41.242 1.00 21.48 881 ASN A C 1
ATOM 637 O O . ASN A 1 82 ? -10.695 10.266 42.099 1.00 22.19 881 ASN A O 1
ATOM 642 N N . GLY A 1 83 ? -9.962 10.240 39.968 1.00 21.07 882 GLY A N 1
ATOM 643 C CA . GLY A 1 83 ? -10.916 11.227 39.503 1.00 21.64 882 GLY A CA 1
ATOM 644 C C . GLY A 1 83 ? -10.448 12.671 39.740 1.00 22.28 882 GLY A C 1
ATOM 645 O O . GLY A 1 83 ? -11.207 13.608 39.493 1.00 22.97 882 GLY A O 1
ATOM 646 N N . GLN A 1 84 ? -9.232 12.830 40.266 1.00 22.44 883 GLN A N 1
ATOM 647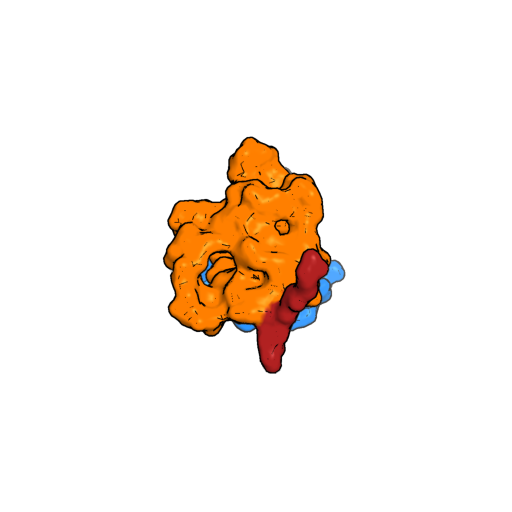 C CA . GLN A 1 84 ? -8.610 14.136 40.478 1.00 23.65 883 GLN A CA 1
ATOM 648 C C . GLN A 1 84 ? -7.772 14.438 39.242 1.00 21.91 883 GLN A C 1
ATOM 649 O O . GLN A 1 84 ? -7.340 13.538 38.523 1.00 20.42 883 GLN A O 1
ATOM 655 N N . TYR A 1 85 ? -7.553 15.732 39.001 1.00 21.13 884 TYR A N 1
ATOM 656 C CA . TYR A 1 85 ? -6.750 16.184 37.878 1.00 20.90 884 TYR A CA 1
ATOM 657 C C . TYR A 1 85 ? -5.405 16.607 38.458 1.00 20.11 884 TYR A C 1
ATOM 658 O O . TYR A 1 85 ? -5.298 17.696 39.045 1.00 19.70 884 TYR A O 1
ATOM 667 N N . LEU A 1 86 ? -4.429 15.722 38.306 1.00 19.40 885 LEU A N 1
ATOM 668 C CA . LEU A 1 86 ? -3.139 15.899 38.972 1.00 19.28 885 LEU A CA 1
ATOM 669 C C . LEU A 1 86 ? -2.049 16.296 37.967 1.00 19.12 885 LEU A C 1
ATOM 670 O O . LEU A 1 86 ? -2.239 16.269 36.743 1.00 19.32 885 LEU A O 1
ATOM 675 N N . ASP A 1 87 ? -0.866 16.623 38.545 1.00 18.70 886 ASP A N 1
ATOM 676 C CA . ASP A 1 87 ? 0.322 16.957 37.796 1.00 18.41 886 ASP A CA 1
ATOM 677 C C . ASP A 1 87 ? 1.301 15.802 37.992 1.00 17.38 886 ASP A C 1
ATOM 678 O O . ASP A 1 87 ? 1.683 15.544 39.117 1.00 17.14 886 ASP A O 1
ATOM 683 N N . PHE A 1 88 ? 1.643 15.134 36.899 1.00 17.24 887 PHE A N 1
ATOM 684 C CA . PHE A 1 88 ? 2.519 13.960 36.937 1.00 16.94 887 PHE A CA 1
ATOM 685 C C . PHE A 1 88 ? 3.875 14.295 36.304 1.00 16.90 887 PHE A C 1
ATOM 686 O O . PHE A 1 88 ? 4.668 13.382 36.053 1.00 16.15 887 PHE A O 1
ATOM 694 N N . SER A 1 89 ? 4.091 15.579 35.967 1.00 17.18 888 SER A N 1
ATOM 695 C CA . SER A 1 89 ? 5.328 15.984 35.307 1.00 17.53 888 SER A CA 1
ATOM 696 C C . SER A 1 89 ? 6.558 15.804 36.195 1.00 17.55 888 SER A C 1
ATOM 697 O O . SER A 1 89 ? 7.660 15.833 35.667 1.00 17.39 888 SER A O 1
ATOM 700 N N . LYS A 1 90 ? 6.403 15.729 37.521 1.00 18.01 889 LYS A N 1
ATOM 701 C CA . LYS A 1 90 ? 7.524 15.569 38.443 1.00 19.06 889 LYS A CA 1
ATOM 702 C C . LYS A 1 90 ? 7.205 14.360 39.302 1.00 18.49 889 LYS A C 1
ATOM 703 O O . LYS A 1 90 ? 6.837 14.477 40.472 1.00 19.09 889 LYS A O 1
ATOM 709 N N . PRO A 1 91 ? 7.255 13.161 38.706 1.00 17.49 890 PRO A N 1
ATOM 710 C CA . PRO A 1 91 ? 6.780 11.948 39.369 1.00 17.24 890 PRO A CA 1
ATOM 711 C C . PRO A 1 91 ? 7.637 11.458 40.519 1.00 17.24 890 PRO A C 1
ATOM 712 O O . PRO A 1 91 ? 8.837 11.740 40.560 1.00 16.79 890 PRO A O 1
ATOM 716 N N . ARG A 1 92 ? 7.014 10.712 41.442 1.00 17.49 891 ARG A N 1
ATOM 717 C CA . ARG A 1 92 ? 7.733 10.100 42.544 1.00 17.73 891 ARG A CA 1
ATOM 718 C C . ARG A 1 92 ? 7.695 8.568 42.500 1.00 16.99 891 ARG A C 1
ATOM 719 O O . ARG A 1 92 ? 8.440 7.960 43.253 1.00 17.15 891 ARG A O 1
ATOM 727 N N . SER A 1 93 ? 6.903 7.979 41.602 1.00 16.33 892 SER A N 1
ATOM 728 C CA . SER A 1 93 ? 6.856 6.507 41.505 1.00 16.34 892 SER A CA 1
ATOM 729 C C . SER A 1 93 ? 6.276 6.143 40.141 1.00 16.41 892 SER A C 1
ATOM 730 O O . SER A 1 93 ? 5.646 6.965 39.469 1.00 15.90 892 SER A O 1
ATOM 733 N N . MET A 1 94 ? 6.550 4.888 39.773 1.00 16.48 893 MET A N 1
ATOM 734 C CA . MET A 1 94 ? 6.217 4.496 38.406 1.00 16.89 893 MET A CA 1
ATOM 735 C C . MET A 1 94 ? 6.025 2.975 38.246 1.00 16.65 893 MET A C 1
ATOM 736 O O . MET A 1 94 ? 6.625 2.206 38.998 1.00 16.24 893 MET A O 1
ATOM 741 N N . ARG A 1 95 ? 5.166 2.619 37.302 1.00 16.71 894 ARG A N 1
ATOM 742 C CA . ARG A 1 95 ? 4.990 1.219 36.891 1.00 16.93 894 ARG A CA 1
ATOM 743 C C . ARG A 1 95 ? 4.812 1.185 35.374 1.00 16.81 894 ARG A C 1
ATOM 744 O O . ARG A 1 95 ? 4.242 2.115 34.810 1.00 16.71 894 ARG A O 1
ATOM 752 N N . VAL A 1 96 ? 5.237 0.080 34.742 1.00 17.07 895 VAL A N 1
ATOM 753 C CA . VAL A 1 96 ? 5.108 -0.089 33.316 1.00 17.03 895 VAL A CA 1
ATOM 754 C C . VAL A 1 96 ? 4.319 -1.381 33.094 1.00 17.51 895 VAL A C 1
ATOM 755 O O . VAL A 1 96 ? 4.663 -2.417 33.675 1.00 17.18 895 VAL A O 1
ATOM 759 N N . VAL A 1 97 ? 3.253 -1.244 32.297 1.00 17.93 896 VAL A N 1
ATOM 760 C CA . VAL A 1 97 ? 2.304 -2.301 32.010 1.00 18.93 896 V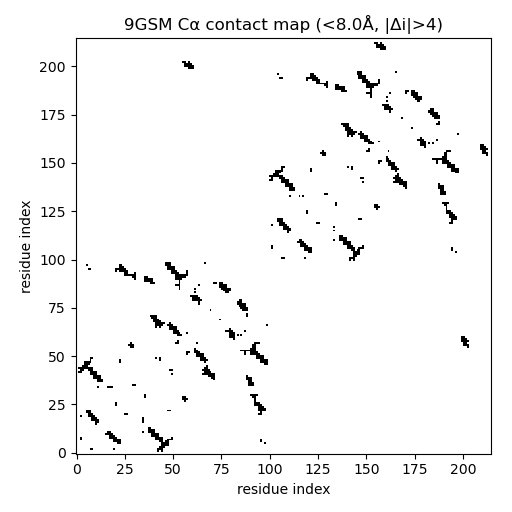AL A CA 1
ATOM 761 C C . VAL A 1 97 ? 2.151 -2.389 30.505 1.00 19.79 896 VAL A C 1
ATOM 762 O O . VAL A 1 97 ? 2.674 -1.571 29.757 1.00 19.54 896 VAL A O 1
ATOM 766 N N . TYR A 1 98 ? 1.488 -3.452 30.055 1.00 21.39 897 TYR A N 1
ATOM 767 C CA . TYR A 1 98 ? 1.120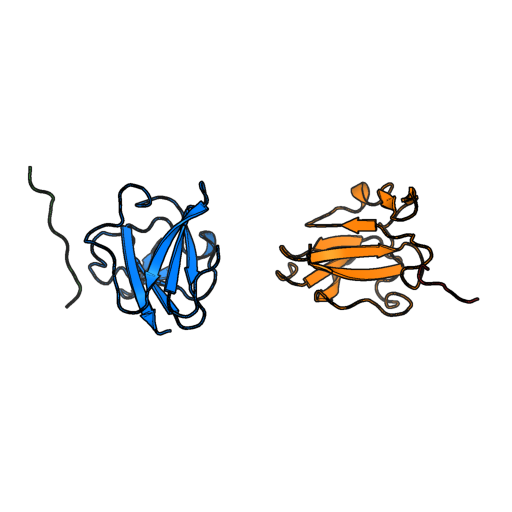 -3.546 28.657 1.00 22.91 897 TYR A CA 1
ATOM 768 C C . TYR A 1 98 ? 0.042 -2.498 28.364 1.00 23.77 897 TYR A C 1
ATOM 769 O O . TYR A 1 98 ? -0.920 -2.332 29.115 1.00 23.96 897 TYR A O 1
ATOM 778 N N . LYS A 1 99 ? 0.208 -1.824 27.232 1.00 25.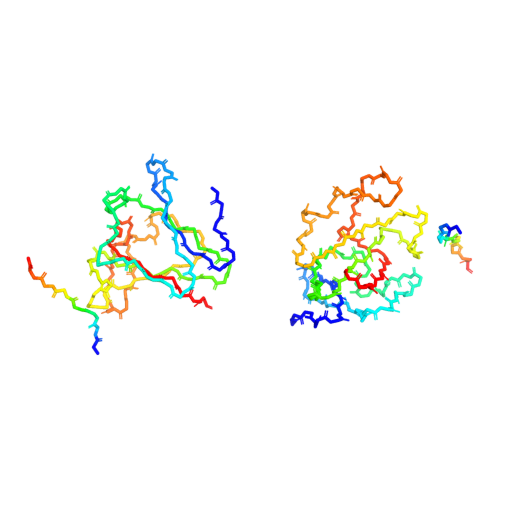38 898 LYS A N 1
ATOM 779 C CA . LYS A 1 99 ? -0.827 -0.984 26.661 1.00 26.76 898 LYS A CA 1
ATOM 780 C C . LYS A 1 99 ? -2.042 -1.818 26.216 1.00 27.55 898 LYS A C 1
ATOM 781 O O . LYS A 1 99 ? -1.739 -2.900 25.690 1.00 28.20 898 LYS A O 1
ATOM 787 N N . LEU B 1 1 ? -1.931 25.934 12.271 1.00 53.28 800 LEU B N 1
ATOM 788 C CA . LEU B 1 1 ? -1.838 24.552 12.829 1.00 52.99 800 LEU B CA 1
ATOM 789 C C . LEU B 1 1 ? -0.428 24.008 12.583 1.00 49.07 800 LEU B C 1
ATOM 790 O O . LEU B 1 1 ? 0.028 23.952 11.437 1.00 44.39 800 LEU B O 1
ATOM 795 N N . PRO B 1 2 ? 0.323 23.653 13.657 1.00 47.09 801 PRO B N 1
ATOM 796 C CA . PRO B 1 2 ? 1.766 23.391 13.548 1.00 44.86 801 PRO B CA 1
ATOM 797 C C . PRO B 1 2 ? 2.153 22.100 12.825 1.00 41.21 801 PRO B C 1
ATOM 798 O O . PRO B 1 2 ? 1.419 21.107 12.867 1.00 38.68 801 PRO B O 1
ATOM 802 N N . ALA B 1 3 ? 3.341 22.124 12.198 1.00 36.83 802 ALA B N 1
ATOM 803 C CA . ALA B 1 3 ? 3.809 21.019 11.383 1.00 34.51 802 ALA B CA 1
ATOM 804 C C . ALA B 1 3 ? 4.025 19.804 12.282 1.00 34.11 802 ALA B C 1
ATOM 805 O O . ALA B 1 3 ? 4.418 19.965 13.425 1.00 34.83 802 ALA B O 1
ATOM 807 N N . LYS B 1 4 ? 3.714 18.608 11.790 1.00 34.77 803 LYS B N 1
ATOM 808 C CA . LYS B 1 4 ? 3.988 17.391 12.543 1.00 36.94 803 LYS B CA 1
ATOM 809 C C . LYS B 1 4 ? 5.493 17.118 12.544 1.00 33.96 803 LYS B C 1
ATOM 810 O O . LYS B 1 4 ? 6.228 17.652 11.726 1.00 30.40 803 LYS B O 1
ATOM 816 N N . GLU B 1 5 ? 5.922 16.203 13.424 1.00 33.67 804 GLU B N 1
ATOM 817 C CA . GLU B 1 5 ? 7.307 15.800 13.560 1.00 34.36 804 GLU B CA 1
ATOM 818 C C . GLU B 1 5 ? 7.967 15.499 12.210 1.00 30.86 804 GLU B C 1
ATOM 819 O O . GLU B 1 5 ? 9.119 15.885 11.986 1.00 29.97 804 GLU B O 1
ATOM 825 N N . ASN B 1 6 ? 7.264 14.763 11.332 1.00 28.50 805 ASN B N 1
ATOM 826 C CA . ASN B 1 6 ? 7.850 14.291 10.084 1.00 26.99 805 ASN B CA 1
ATOM 827 C C . ASN B 1 6 ? 7.237 14.991 8.875 1.00 24.79 805 ASN B C 1
ATOM 828 O O . ASN B 1 6 ? 7.132 14.401 7.808 1.00 23.61 805 ASN B O 1
ATOM 833 N N . GLU B 1 7 ? 6.965 16.289 9.007 1.00 24.03 806 GLU B N 1
ATOM 834 C CA . GLU B 1 7 ? 6.345 17.057 7.963 1.00 23.14 806 GLU B CA 1
ATOM 835 C C . GLU B 1 7 ? 6.992 18.428 7.935 1.00 21.49 806 GLU B C 1
ATOM 836 O O . GLU B 1 7 ? 7.423 18.894 8.982 1.00 21.91 806 GLU B O 1
ATOM 842 N N . GLY B 1 8 ? 7.080 19.011 6.738 1.00 19.74 807 GLY B N 1
ATOM 843 C CA . GLY B 1 8 ? 7.513 20.398 6.621 1.00 19.25 807 GLY B CA 1
ATOM 844 C C . GLY B 1 8 ? 6.497 21.237 5.874 1.00 19.08 807 GLY B C 1
ATOM 845 O O . GLY B 1 8 ? 5.904 20.776 4.903 1.00 18.48 807 GLY B O 1
ATOM 846 N N . CYS B 1 9 ? 6.370 22.503 6.276 1.00 19.76 808 CYS B N 1
ATOM 847 C CA . CYS B 1 9 ? 5.305 23.335 5.751 1.00 19.32 808 CYS B CA 1
ATOM 848 C C . CYS B 1 9 ? 5.889 24.693 5.376 1.00 18.52 808 CYS B C 1
ATOM 849 O O . CYS B 1 9 ? 6.799 25.182 6.031 1.00 17.93 808 CYS B O 1
ATOM 852 N N . ILE B 1 10 ? 5.328 25.285 4.326 1.00 17.85 809 ILE B N 1
ATOM 853 C CA . ILE B 1 10 ? 5.397 26.722 4.102 1.00 17.24 809 ILE B CA 1
ATOM 854 C C . ILE B 1 10 ? 4.011 27.292 4.316 1.00 18.13 809 ILE B C 1
ATOM 855 O O . ILE B 1 10 ? 3.019 26.608 4.039 1.00 18.10 809 ILE B O 1
ATOM 860 N N . VAL B 1 11 ? 3.973 28.544 4.773 1.00 18.70 810 VAL B N 1
ATOM 861 C CA . VAL B 1 11 ? 2.720 29.171 5.152 1.00 19.17 810 VAL B CA 1
ATOM 862 C C . VAL B 1 11 ? 2.720 30.574 4.574 1.00 19.29 810 VAL B C 1
ATOM 863 O O . VAL B 1 11 ? 3.631 31.326 4.893 1.00 18.58 810 VAL B O 1
ATOM 867 N N . SER B 1 12 ? 1.687 30.904 3.775 1.00 19.30 811 SER B N 1
ATOM 868 C CA . SER B 1 12 ? 1.459 32.267 3.270 1.00 19.62 811 SER B CA 1
ATOM 869 C C . SER B 1 12 ? 1.421 33.263 4.412 1.00 19.94 811 SER B C 1
ATOM 870 O O . SER B 1 12 ? 0.586 33.182 5.305 1.00 20.10 811 SER B O 1
ATOM 873 N N . VAL B 1 13 ? 2.281 34.272 4.339 1.00 20.72 812 VAL B N 1
ATOM 874 C CA . VAL B 1 13 ? 2.286 35.332 5.335 1.00 21.62 812 VAL B CA 1
ATOM 875 C C . VAL B 1 13 ? 0.936 36.052 5.284 1.00 22.39 812 VAL B C 1
ATOM 876 O O . VAL B 1 13 ? 0.387 36.444 6.314 1.00 24.22 812 VAL B O 1
ATOM 880 N N . ASN B 1 14 ? 0.443 36.294 4.077 1.00 22.25 813 ASN B N 1
ATOM 881 C CA . ASN B 1 14 ? -0.732 37.152 3.896 1.00 22.74 813 ASN B CA 1
ATOM 882 C C . ASN B 1 14 ? -2.017 36.455 4.344 1.00 22.35 813 ASN B C 1
ATOM 883 O O . ASN B 1 14 ? -2.912 37.112 4.849 1.00 22.87 813 ASN B O 1
ATOM 888 N N . SER B 1 15 ? -2.114 35.136 4.171 1.00 20.90 814 SER B N 1
ATOM 889 C CA . SER B 1 15 ? -3.418 34.482 4.278 1.00 21.45 814 SER B CA 1
ATOM 890 C C . SER B 1 15 ? -3.410 33.363 5.303 1.00 21.51 814 SER B C 1
ATOM 891 O O . SER B 1 15 ? -4.474 32.868 5.683 1.00 22.18 814 SER B O 1
ATOM 894 N N . GLY B 1 16 ? -2.233 32.848 5.645 1.00 21.41 815 GLY B N 1
ATOM 895 C CA . GLY B 1 16 ? -2.161 31.759 6.603 1.00 21.83 815 GLY B CA 1
ATOM 896 C C . GLY B 1 16 ? -2.323 30.400 5.931 1.00 21.92 815 GLY B C 1
ATOM 897 O O . GLY B 1 16 ? -2.332 29.382 6.601 1.00 22.44 815 GLY B O 1
ATOM 898 N N . LYS B 1 17 ? -2.420 30.381 4.601 1.00 22.18 816 LYS B N 1
ATOM 899 C CA . LYS B 1 17 ? -2.672 29.157 3.874 1.00 22.91 816 LYS B CA 1
ATOM 900 C C . LYS B 1 17 ? -1.409 28.312 3.859 1.00 22.06 816 LYS B C 1
ATOM 901 O O . LYS B 1 17 ? -0.345 28.819 3.571 1.00 20.65 816 LYS B O 1
ATOM 907 N N . ARG B 1 18 ? -1.564 27.003 4.119 1.00 22.25 817 ARG B N 1
ATOM 908 C CA . ARG B 1 18 ? -0.425 26.130 4.343 1.00 22.20 817 ARG B CA 1
ATOM 909 C C . ARG B 1 18 ? -0.240 25.206 3.140 1.00 21.19 817 ARG B C 1
ATOM 910 O O . ARG B 1 18 ? -1.214 24.623 2.635 1.00 21.09 817 ARG B O 1
ATOM 918 N N . TYR B 1 19 ? 1.044 24.952 2.813 1.00 20.18 818 TYR B N 1
ATOM 919 C CA . TYR B 1 19 ? 1.452 23.899 1.901 1.00 19.31 818 TYR B CA 1
ATOM 920 C C . TYR B 1 19 ? 2.451 23.014 2.637 1.00 19.03 818 TYR B C 1
ATOM 921 O O . TYR B 1 19 ? 3.515 23.464 3.081 1.00 18.13 818 TYR B O 1
ATOM 930 N N . CYS B 1 20 ? 2.118 21.704 2.740 1.00 18.74 819 CYS B N 1
ATOM 931 C CA . CYS B 1 20 ? 2.938 20.830 3.558 1.00 19.49 819 CYS B CA 1
ATOM 932 C C . CYS B 1 20 ? 3.219 19.540 2.812 1.00 19.03 819 CYS B C 1
ATOM 933 O O . CYS B 1 20 ? 2.419 19.111 1.964 1.00 19.05 819 CYS B O 1
ATOM 936 N N . LEU B 1 21 ? 4.404 19.014 3.129 1.00 18.47 820 LEU B N 1
ATOM 937 C CA . LEU B 1 21 ? 4.848 17.739 2.611 1.00 18.16 820 LEU B CA 1
ATOM 938 C C . LEU B 1 21 ? 5.433 16.918 3.748 1.00 18.04 820 LEU B C 1
ATOM 939 O O . LEU B 1 21 ? 6.227 17.364 4.555 1.00 17.60 820 LEU B O 1
ATOM 944 N N . PRO B 1 22 ? 5.074 15.628 3.817 1.00 18.08 821 PRO B N 1
ATOM 945 C CA . PRO B 1 22 ? 5.851 14.716 4.630 1.00 18.42 821 PRO B CA 1
ATOM 946 C C . PRO B 1 22 ? 7.290 14.584 4.129 1.00 18.22 821 PRO B C 1
ATOM 947 O O . PRO B 1 22 ? 7.583 14.656 2.938 1.00 17.92 821 PRO B O 1
ATOM 951 N N . VAL B 1 23 ? 8.159 14.223 5.056 1.00 18.76 822 VAL B N 1
ATOM 952 C CA . VAL B 1 23 ? 9.507 13.740 4.752 1.00 18.94 822 VAL B CA 1
ATOM 953 C C . VAL B 1 23 ? 9.440 12.650 3.696 1.00 18.96 822 VAL B C 1
ATOM 954 O O . VAL B 1 23 ? 8.615 11.733 3.812 1.00 19.54 822 VAL B O 1
ATOM 958 N N . GLY B 1 24 ? 10.235 12.820 2.633 1.00 18.57 823 GLY B N 1
ATOM 959 C CA . GLY B 1 24 ? 10.346 11.880 1.527 1.00 18.95 823 GLY B CA 1
ATOM 960 C C . GLY B 1 24 ? 9.587 12.291 0.269 1.00 18.80 823 GLY B C 1
ATOM 961 O O . GLY B 1 24 ? 9.565 11.544 -0.712 1.00 19.09 823 GLY B O 1
ATOM 962 N N . GLN B 1 25 ? 8.883 13.433 0.310 1.00 18.38 824 GLN B N 1
ATOM 963 C CA . GLN B 1 25 ? 8.088 13.928 -0.805 1.00 18.54 824 GLN B CA 1
ATOM 964 C C . GLN B 1 25 ? 8.528 15.325 -1.210 1.00 18.24 824 GLN B C 1
ATOM 965 O O . GLN B 1 25 ? 9.077 16.061 -0.380 1.00 17.38 824 GLN B O 1
ATOM 971 N N . ARG B 1 26 ? 8.389 15.567 -2.520 1.00 18.44 825 ARG B N 1
ATOM 972 C CA . ARG B 1 26 ? 8.631 16.867 -3.124 1.00 18.61 825 ARG B CA 1
ATOM 973 C C . ARG B 1 26 ? 7.376 17.315 -3.880 1.00 18.70 825 ARG B C 1
ATOM 974 O O . ARG B 1 26 ? 6.433 16.547 -4.126 1.00 18.91 825 ARG B O 1
ATOM 982 N N . SER B 1 27 ? 7.381 18.597 -4.244 1.00 18.12 826 SER B N 1
ATOM 983 C CA . SER B 1 27 ? 6.333 19.262 -4.963 1.00 18.35 826 SER B CA 1
ATOM 984 C C . SER B 1 27 ? 6.340 18.813 -6.417 1.00 18.80 826 SER B C 1
ATOM 985 O O . SER B 1 27 ? 7.241 18.106 -6.872 1.00 18.72 826 SER B O 1
ATOM 988 N N . GLY B 1 28 ? 5.302 19.221 -7.136 1.00 19.07 827 GLY B N 1
ATOM 989 C CA . GLY B 1 28 ? 5.321 19.151 -8.584 1.00 19.80 827 GLY B CA 1
ATOM 990 C C . GLY B 1 28 ? 6.430 20.013 -9.171 1.00 19.97 827 GLY B C 1
ATOM 991 O O . GLY B 1 28 ? 7.258 20.599 -8.446 1.00 19.27 827 GLY B O 1
ATOM 992 N N . TYR B 1 29 ? 6.437 20.067 -10.504 1.00 21.10 828 TYR B N 1
ATOM 993 C CA . TYR B 1 29 ? 7.382 20.913 -11.201 1.00 21.70 828 TYR B CA 1
ATOM 994 C C . TYR B 1 29 ? 7.320 22.324 -10.627 1.00 21.68 828 TYR B C 1
ATOM 995 O O . TYR B 1 29 ? 8.338 22.970 -10.574 1.00 21.84 828 TYR B O 1
ATOM 1004 N N . SER B 1 30 ? 6.104 22.817 -10.307 1.00 22.40 829 SER B N 1
ATOM 1005 C CA . SER B 1 30 ? 5.924 24.060 -9.560 1.00 22.50 829 SER B CA 1
ATOM 1006 C C . SER B 1 30 ? 4.938 23.805 -8.430 1.00 22.30 829 SER B C 1
ATOM 1007 O O . SER B 1 30 ? 4.098 22.897 -8.514 1.00 21.93 829 SER B O 1
ATOM 1010 N N . LEU B 1 31 ? 5.050 24.628 -7.383 1.00 22.00 830 LEU B N 1
ATOM 1011 C CA . LEU B 1 31 ? 4.026 24.700 -6.352 1.00 22.12 830 LEU B CA 1
ATOM 1012 C C . LEU B 1 31 ? 2.694 25.010 -7.014 1.00 22.69 830 LEU B C 1
ATOM 1013 O O . LEU B 1 31 ? 2.653 25.594 -8.094 1.00 23.49 830 LEU B O 1
ATOM 1018 N N . PRO B 1 32 ? 1.572 24.650 -6.367 1.00 22.85 831 PRO B N 1
ATOM 1019 C CA . PRO B 1 32 ? 0.260 24.959 -6.932 1.00 23.58 831 PRO B CA 1
ATOM 1020 C C . PRO B 1 32 ? -0.049 26.457 -6.939 1.00 23.79 831 PRO B C 1
ATOM 1021 O O . PRO B 1 32 ? 0.561 27.250 -6.248 1.00 22.67 831 PRO B O 1
ATOM 1025 N N . ASP B 1 33 ? -1.012 26.856 -7.782 1.00 25.63 832 ASP B N 1
ATOM 1026 C CA . ASP B 1 33 ? -1.278 28.251 -8.078 1.00 25.27 832 ASP B CA 1
ATOM 1027 C C . ASP B 1 33 ? -1.697 29.021 -6.834 1.00 23.28 832 ASP B C 1
ATOM 1028 O O . ASP B 1 33 ? -1.501 30.250 -6.729 1.00 22.09 832 ASP B O 1
ATOM 1033 N N . TRP B 1 34 ? -2.253 28.303 -5.865 1.00 22.14 833 TRP B N 1
ATOM 1034 C CA . TRP B 1 34 ? -2.806 28.897 -4.660 1.00 22.02 833 TRP B CA 1
ATOM 1035 C C . TRP B 1 34 ? -1.740 29.233 -3.611 1.00 22.39 833 TRP B C 1
ATOM 1036 O O . TRP B 1 34 ? -2.068 29.881 -2.614 1.00 21.75 833 TRP B O 1
ATOM 1047 N N . ILE B 1 35 ? -0.461 28.832 -3.828 1.00 22.79 834 ILE B N 1
ATOM 1048 C CA . ILE B 1 35 ? 0.617 29.284 -2.949 1.00 23.99 834 ILE B CA 1
ATOM 1049 C C . ILE B 1 35 ? 1.822 29.829 -3.713 1.00 25.71 834 ILE B C 1
ATOM 1050 O O . ILE B 1 35 ? 2.583 30.616 -3.121 1.00 27.20 834 ILE B O 1
ATOM 1055 N N . VAL B 1 36 ? 1.995 29.437 -4.989 1.00 28.32 835 VAL B N 1
ATOM 1056 C CA . VAL B 1 36 ? 3.232 29.700 -5.711 1.00 31.33 835 VAL B CA 1
ATOM 1057 C C . VAL B 1 36 ? 3.437 31.195 -5.595 1.00 33.02 835 VAL B C 1
ATOM 1058 O O . VAL B 1 36 ? 2.532 31.963 -5.874 1.00 30.64 835 VAL B O 1
ATOM 1062 N N . GLY B 1 37 ? 4.663 31.576 -5.233 1.00 37.75 836 GLY B N 1
ATOM 1063 C CA . GLY B 1 37 ? 5.081 32.950 -5.391 1.00 34.94 836 GLY B CA 1
ATOM 1064 C C . GLY B 1 37 ? 4.489 33.896 -4.344 1.00 34.86 836 GLY B C 1
ATOM 1065 O O . GLY B 1 37 ? 4.790 35.084 -4.403 1.00 37.24 836 GLY B O 1
ATOM 1066 N N . GLN B 1 38 ? 3.650 33.389 -3.420 1.00 29.41 837 GLN B N 1
ATOM 1067 C CA . GLN B 1 38 ? 3.319 34.129 -2.213 1.00 26.27 837 GLN B CA 1
ATOM 1068 C C . GLN B 1 38 ? 4.569 34.120 -1.306 1.00 23.06 837 GLN B C 1
ATOM 1069 O O . GLN B 1 38 ? 5.380 33.194 -1.343 1.00 21.69 837 GLN B O 1
ATOM 1075 N N . GLU B 1 39 ? 4.787 35.241 -0.588 1.00 21.13 838 GLU B N 1
ATOM 1076 C CA . GLU B 1 39 ? 5.741 35.283 0.519 1.00 20.83 838 GLU B CA 1
ATOM 1077 C C . GLU B 1 39 ? 5.258 34.348 1.632 1.00 20.21 838 GLU B C 1
ATOM 1078 O O . GLU B 1 39 ? 4.089 34.413 2.020 1.00 19.73 838 GLU B O 1
ATOM 1084 N N . VAL B 1 40 ? 6.156 33.478 2.108 1.00 19.03 839 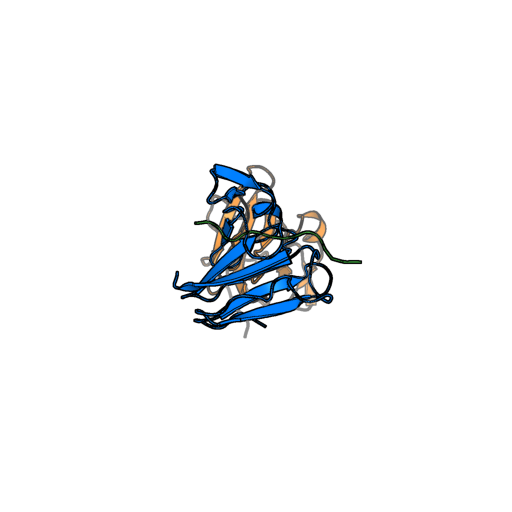VAL B N 1
ATOM 1085 C CA . VAL B 1 40 ? 5.894 32.476 3.123 1.00 19.01 839 VAL B CA 1
ATOM 1086 C C . VAL B 1 40 ? 6.852 32.588 4.306 1.00 19.39 839 VAL B C 1
ATOM 1087 O O . VAL B 1 40 ? 7.962 33.130 4.218 1.00 20.10 839 VAL B O 1
ATOM 1091 N N . TYR B 1 41 ? 6.427 31.990 5.422 1.00 19.73 840 TYR B N 1
ATOM 1092 C CA . TYR B 1 41 ? 7.333 31.555 6.453 1.00 20.63 840 TYR B CA 1
ATOM 1093 C C . TYR B 1 41 ? 7.401 30.015 6.439 1.00 19.92 840 TYR B C 1
ATOM 1094 O O . TYR B 1 41 ? 6.525 29.322 5.907 1.00 19.10 840 TYR B O 1
ATOM 1103 N N . VAL B 1 42 ? 8.479 29.491 7.015 1.00 19.34 841 VAL B N 1
ATOM 1104 C CA . VAL B 1 42 ? 8.672 28.044 7.127 1.00 19.34 841 VAL B CA 1
ATOM 1105 C C . VAL B 1 42 ? 8.211 27.584 8.505 1.00 20.41 841 VAL B C 1
ATOM 1106 O O . VAL B 1 42 ? 8.539 28.201 9.507 1.00 20.86 841 VAL B O 1
ATOM 1110 N N . ASP B 1 43 ? 7.473 26.470 8.541 1.00 20.97 842 ASP B N 1
ATOM 1111 C CA . ASP B 1 43 ? 7.210 25.760 9.766 1.00 22.72 842 ASP B CA 1
ATOM 1112 C C . ASP B 1 43 ? 7.646 24.317 9.514 1.00 22.49 842 ASP B C 1
ATOM 1113 O O . ASP B 1 43 ? 6.859 23.544 8.977 1.00 21.87 842 ASP B O 1
ATOM 1118 N N . SER B 1 44 ? 8.877 23.967 9.922 1.00 22.75 843 SER B N 1
ATOM 1119 C CA . SER B 1 44 ? 9.361 22.609 9.711 1.00 22.79 843 SER B CA 1
ATOM 1120 C C . SER B 1 44 ? 9.309 21.812 11.024 1.00 24.24 843 SER B C 1
ATOM 1121 O O . SER B 1 44 ? 9.816 22.259 12.063 1.00 25.22 843 SER B O 1
ATOM 1124 N N . GLY B 1 45 ? 8.693 20.622 10.961 1.00 23.93 844 GLY B N 1
ATOM 1125 C CA . GLY B 1 45 ? 8.583 19.716 12.095 1.00 26.55 844 GLY B CA 1
ATOM 1126 C C . GLY B 1 45 ? 9.963 19.308 12.615 1.00 27.57 844 GLY B C 1
ATOM 1127 O O . GLY B 1 45 ? 10.967 19.448 11.915 1.00 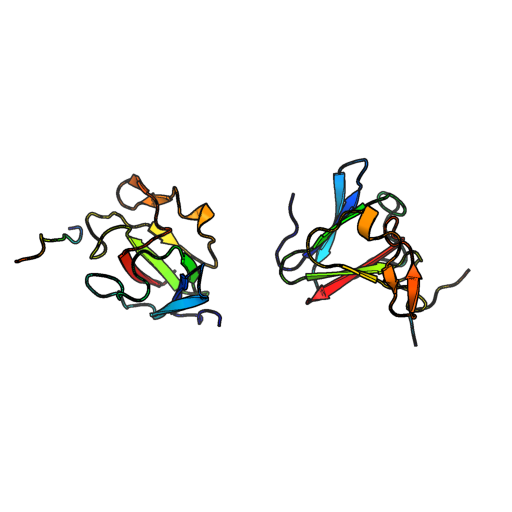27.66 844 GLY B O 1
ATOM 1128 N N . ALA B 1 46 ? 9.987 18.775 13.845 1.00 30.28 845 ALA B N 1
ATOM 1129 C CA . ALA B 1 46 ? 11.195 18.535 14.621 1.00 31.19 845 ALA B CA 1
ATOM 1130 C C . ALA B 1 46 ? 12.215 17.636 13.924 1.00 29.72 845 ALA B C 1
ATOM 1131 O O . ALA B 1 46 ? 13.401 17.794 14.180 1.00 29.55 845 ALA B O 1
ATOM 1133 N N . LYS B 1 47 ? 11.768 16.700 13.081 1.00 28.11 846 LYS B N 1
ATOM 1134 C CA . LYS B 1 47 ? 12.644 15.736 12.434 1.00 27.32 846 LYS B CA 1
ATOM 1135 C C . LYS B 1 47 ? 12.794 16.035 10.945 1.00 24.85 846 LYS B C 1
ATOM 1136 O O . LYS B 1 47 ? 13.449 15.265 10.233 1.00 23.32 846 LYS B O 1
ATOM 1142 N N . ALA B 1 48 ? 12.235 17.181 10.504 1.00 22.80 847 ALA B N 1
ATOM 1143 C CA . ALA B 1 48 ? 12.139 17.498 9.088 1.00 21.54 847 ALA B CA 1
ATOM 1144 C C . ALA B 1 48 ? 13.006 18.695 8.708 1.00 20.83 847 ALA B C 1
ATOM 1145 O O . ALA B 1 48 ? 13.267 19.578 9.541 1.00 20.57 847 ALA B O 1
ATOM 1147 N N . LYS B 1 49 ? 13.324 18.757 7.404 1.00 19.98 848 LYS B N 1
ATOM 1148 C CA . LYS B 1 49 ? 14.060 19.873 6.855 1.00 20.10 848 LYS B CA 1
ATOM 1149 C C . LYS B 1 49 ? 13.435 20.212 5.512 1.00 19.05 848 LYS B C 1
ATOM 1150 O O . LYS B 1 49 ? 13.213 19.324 4.683 1.00 18.96 848 LYS B O 1
ATOM 1156 N N . VAL B 1 50 ? 13.174 21.516 5.335 1.00 18.05 849 VAL B N 1
ATOM 1157 C CA . VAL B 1 50 ? 12.542 21.995 4.141 1.00 17.72 849 VAL B CA 1
ATOM 1158 C C . VAL B 1 50 ? 13.617 22.498 3.209 1.00 17.67 849 VAL B C 1
ATOM 1159 O O . VAL B 1 50 ? 14.435 23.344 3.595 1.00 17.97 849 VAL B O 1
ATOM 1163 N N . LEU B 1 51 ? 13.547 21.997 1.977 1.00 17.62 850 LEU B N 1
ATOM 1164 C CA . LEU B 1 51 ? 14.373 22.456 0.878 1.00 17.96 850 LEU B CA 1
ATOM 1165 C C . LEU B 1 51 ? 13.488 23.259 -0.065 1.00 17.72 850 LEU B C 1
ATOM 1166 O O . LEU B 1 51 ? 12.473 22.734 -0.510 1.00 17.23 850 LEU B O 1
ATOM 1171 N N . LEU B 1 52 ? 13.839 24.539 -0.275 1.00 17.39 851 LEU B N 1
ATOM 1172 C CA . LEU B 1 52 ? 13.118 25.413 -1.187 1.00 16.94 851 LEU B CA 1
ATOM 1173 C C . LEU B 1 52 ? 13.978 25.775 -2.396 1.00 16.74 851 LEU B C 1
ATOM 1174 O O . LEU B 1 52 ? 15.205 25.884 -2.241 1.00 16.39 851 LEU B O 1
ATOM 1179 N N . SER B 1 53 ? 13.349 26.047 -3.563 1.00 16.47 852 SER B N 1
ATOM 1180 C CA . SER B 1 53 ? 14.018 26.773 -4.646 1.00 16.71 852 SER B CA 1
ATOM 1181 C C . SER B 1 53 ? 13.205 28.008 -5.033 1.00 16.84 852 SER B C 1
ATOM 1182 O O . SER B 1 53 ? 11.969 27.970 -4.957 1.00 16.31 852 SER B O 1
ATOM 1185 N N . ASP B 1 54 ? 13.883 29.066 -5.510 1.00 17.18 853 ASP B N 1
ATOM 1186 C CA . ASP B 1 54 ? 13.162 30.211 -6.053 1.00 17.62 853 ASP B CA 1
ATOM 1187 C C . ASP B 1 54 ? 12.735 29.951 -7.508 1.00 18.92 853 ASP B C 1
ATOM 1188 O O . ASP B 1 54 ? 12.011 30.782 -8.099 1.00 19.68 853 ASP B O 1
ATOM 1193 N N . TRP B 1 55 ? 13.250 28.862 -8.099 1.00 19.12 854 TRP B N 1
ATOM 1194 C CA . TRP B 1 55 ? 12.895 28.476 -9.451 1.00 19.65 854 TRP B CA 1
ATOM 1195 C C . TRP B 1 55 ? 12.046 27.203 -9.408 1.00 19.21 854 TRP B C 1
ATOM 1196 O O . TRP B 1 55 ? 11.927 26.556 -8.365 1.00 18.83 854 TRP B O 1
ATOM 1207 N N . ASP B 1 56 ? 11.507 26.863 -10.567 1.00 19.31 855 ASP B N 1
ATOM 1208 C CA . ASP B 1 56 ? 10.741 25.645 -10.729 1.00 19.50 855 ASP B CA 1
ATOM 1209 C C . ASP B 1 56 ? 11.671 24.438 -10.667 1.00 18.87 855 ASP B C 1
ATOM 1210 O O . ASP B 1 56 ? 12.844 24.556 -10.972 1.00 19.54 855 ASP B O 1
ATOM 1215 N N . ASN B 1 57 ? 11.108 23.317 -10.214 1.00 18.42 856 ASN B N 1
ATOM 1216 C CA . ASN B 1 57 ? 11.682 21.976 -10.306 1.00 18.39 856 ASN B CA 1
ATOM 1217 C C . ASN B 1 57 ? 13.002 21.851 -9.555 1.00 18.08 856 ASN B C 1
ATOM 1218 O O . ASN B 1 57 ? 13.872 21.082 -9.984 1.00 18.08 856 ASN B O 1
ATOM 1223 N N . LEU B 1 58 ? 13.143 22.585 -8.433 1.00 18.19 857 LEU B N 1
ATOM 1224 C CA . LEU B 1 58 ? 14.284 22.404 -7.540 1.00 18.25 857 LEU B CA 1
ATOM 1225 C C . LEU B 1 58 ? 15.587 22.354 -8.346 1.00 18.91 857 LEU B C 1
ATOM 1226 O O . LEU B 1 58 ? 16.433 21.464 -8.148 1.00 19.72 857 LEU B O 1
ATOM 1231 N N . SER B 1 59 ? 15.772 23.344 -9.227 1.00 19.75 858 SER B N 1
ATOM 1232 C CA . SER B 1 59 ? 16.661 23.208 -10.369 1.00 20.47 858 SER B CA 1
ATOM 1233 C C . SER B 1 59 ? 17.977 23.966 -10.169 1.00 21.16 858 SER B C 1
ATOM 1234 O O . SER B 1 59 ? 18.024 24.960 -9.449 1.00 21.22 858 SER B O 1
ATOM 1237 N N . TYR B 1 60 ? 19.031 23.473 -10.836 1.00 22.04 859 TYR B N 1
ATOM 1238 C CA . TYR B 1 60 ? 20.345 24.100 -10.970 1.00 22.84 859 TYR B CA 1
ATOM 1239 C C . TYR B 1 60 ? 20.984 24.358 -9.601 1.00 22.59 859 TYR B C 1
ATOM 1240 O O . TYR B 1 60 ? 21.666 25.363 -9.405 1.00 22.97 859 TYR B O 1
ATOM 1249 N N . ASN B 1 61 ? 20.684 23.496 -8.627 1.00 22.21 860 ASN B N 1
ATOM 1250 C CA . ASN B 1 61 ? 21.173 23.644 -7.263 1.00 22.37 860 ASN B CA 1
ATOM 1251 C C . ASN B 1 61 ? 20.858 25.011 -6.667 1.00 21.26 860 ASN B C 1
ATOM 1252 O O . ASN B 1 61 ? 21.491 25.384 -5.690 1.00 20.51 860 ASN B O 1
ATOM 1257 N N . ARG B 1 62 ? 19.812 25.674 -7.176 1.00 20.57 861 ARG B N 1
ATOM 1258 C CA . ARG B 1 62 ? 19.261 26.852 -6.543 1.00 20.47 861 ARG B CA 1
ATOM 1259 C C . ARG B 1 62 ? 18.379 26.434 -5.373 1.00 19.12 861 ARG B C 1
ATOM 1260 O O . ARG B 1 62 ? 17.169 26.685 -5.393 1.00 18.02 861 ARG B O 1
ATOM 1268 N N . ILE B 1 63 ? 19.000 25.886 -4.321 1.00 18.11 862 ILE B N 1
ATOM 1269 C CA . ILE B 1 63 ? 18.308 25.236 -3.228 1.00 17.90 862 ILE B CA 1
ATOM 1270 C C . ILE B 1 63 ? 18.778 25.804 -1.914 1.00 17.87 862 ILE B C 1
ATOM 1271 O O . ILE B 1 63 ? 19.991 25.852 -1.666 1.00 17.65 862 ILE B O 1
ATOM 1276 N N . GLY B 1 64 ? 17.829 26.135 -1.033 1.00 17.45 863 GLY B N 1
ATOM 1277 C CA . GLY B 1 64 ? 18.169 26.522 0.328 1.00 17.62 863 GLY B CA 1
ATOM 1278 C C . GLY B 1 64 ? 17.477 25.615 1.349 1.00 17.85 863 GLY B C 1
ATOM 1279 O O . GLY B 1 64 ? 16.336 25.177 1.111 1.00 17.29 863 GLY B O 1
ATOM 1280 N N . GLU B 1 65 ? 18.123 25.501 2.518 1.00 18.83 864 GLU B N 1
ATOM 1281 C CA . GLU B 1 65 ? 17.746 24.585 3.578 1.00 19.59 864 GLU B CA 1
ATOM 1282 C C . GLU B 1 65 ? 17.236 25.330 4.803 1.00 19.90 864 GLU B C 1
ATOM 1283 O O . GLU B 1 65 ? 17.918 26.229 5.301 1.00 20.11 864 GLU B O 1
ATOM 1289 N N . PHE B 1 66 ? 16.073 24.886 5.310 1.00 19.40 865 PHE B N 1
ATOM 1290 C CA . PHE B 1 66 ? 15.394 25.525 6.422 1.00 19.31 865 PHE B CA 1
ATOM 1291 C C . PHE B 1 66 ? 14.897 24.488 7.416 1.00 19.93 865 PHE B C 1
ATOM 1292 O O . PHE B 1 66 ? 14.163 23.550 7.067 1.00 19.52 865 PHE B O 1
ATOM 1300 N N . VAL B 1 67 ? 15.246 24.754 8.686 1.00 20.67 866 VAL B N 1
ATOM 1301 C CA . VAL B 1 67 ? 14.754 23.958 9.781 1.00 21.44 866 VAL B CA 1
ATOM 1302 C C . VAL B 1 67 ? 14.028 24.837 10.803 1.00 21.97 866 VAL B C 1
ATOM 1303 O O . VAL B 1 67 ? 14.208 26.057 10.837 1.00 21.47 866 VAL B O 1
ATOM 1307 N N . GLY B 1 68 ? 13.076 24.221 11.526 1.00 22.77 867 GLY B N 1
ATOM 1308 C CA . GLY B 1 68 ? 12.302 24.923 12.536 1.00 24.30 867 GLY B CA 1
ATOM 1309 C C . GLY B 1 68 ? 11.334 25.959 11.953 1.00 25.16 867 GLY B C 1
ATOM 1310 O O . GLY B 1 68 ? 10.788 25.789 10.870 1.00 24.52 867 GLY B O 1
ATOM 1311 N N . ASN B 1 69 ? 11.136 27.058 12.686 1.00 26.76 868 ASN B N 1
ATOM 1312 C CA . ASN B 1 69 ? 10.259 28.138 12.257 1.00 27.79 868 ASN B CA 1
ATOM 1313 C C . ASN B 1 69 ? 11.111 29.304 11.771 1.00 26.33 868 ASN B C 1
ATOM 1314 O O . ASN B 1 69 ? 11.856 29.872 12.552 1.00 26.34 868 ASN B O 1
ATOM 1319 N N . VAL B 1 70 ? 11.022 29.645 10.475 1.00 24.97 869 VAL B N 1
ATOM 1320 C CA . VAL B 1 70 ? 11.822 30.706 9.876 1.00 24.78 869 VAL B CA 1
ATOM 1321 C C . VAL B 1 70 ? 10.905 31.786 9.308 1.00 25.69 869 VAL B C 1
ATOM 1322 O O . VAL B 1 70 ? 9.980 31.469 8.555 1.00 23.48 869 VAL B O 1
ATOM 1326 N N . ASN B 1 71 ? 11.175 33.052 9.642 1.00 26.81 870 ASN B N 1
ATOM 1327 C CA . ASN B 1 71 ? 10.410 34.166 9.089 1.00 28.06 870 ASN B CA 1
ATOM 1328 C C . ASN B 1 71 ? 10.972 34.576 7.735 1.00 26.02 870 ASN B C 1
ATOM 1329 O O . ASN B 1 71 ? 12.156 34.362 7.463 1.00 26.10 870 ASN B O 1
ATOM 1334 N N . PRO B 1 72 ? 10.181 35.177 6.825 1.00 24.26 871 PRO B N 1
ATOM 1335 C CA . PRO B 1 72 ? 10.688 35.486 5.494 1.00 23.55 871 PRO B CA 1
ATOM 1336 C C . PRO B 1 72 ? 11.890 36.432 5.508 1.00 24.01 871 PRO B C 1
ATOM 1337 O O . PRO B 1 72 ? 12.665 36.423 4.554 1.00 22.91 871 PRO B O 1
ATOM 1341 N N . ALA B 1 73 ? 12.047 37.249 6.571 1.00 24.88 872 ALA B N 1
ATOM 1342 C CA . ALA B 1 73 ? 13.172 38.168 6.618 1.00 26.52 872 ALA B CA 1
ATOM 1343 C C . ALA B 1 73 ? 14.472 37.395 6.498 1.00 26.72 872 ALA B C 1
ATOM 1344 O O . ALA B 1 73 ? 15.455 37.903 5.958 1.00 29.80 872 ALA B O 1
ATOM 1346 N N . ASP B 1 74 ? 14.485 36.200 7.095 1.00 25.07 873 ASP B N 1
ATOM 1347 C CA . ASP B 1 74 ? 15.681 35.391 7.214 1.00 25.63 873 ASP B CA 1
ATOM 1348 C C . ASP B 1 74 ? 15.792 34.403 6.049 1.00 24.15 873 ASP B C 1
ATOM 1349 O O . ASP B 1 74 ? 16.616 33.494 6.112 1.00 22.77 873 ASP B O 1
ATOM 1354 N N . MET B 1 75 ? 14.991 34.608 4.994 1.00 21.94 874 MET B N 1
ATOM 1355 C CA . MET B 1 75 ? 15.064 33.754 3.790 1.00 21.04 874 MET B CA 1
ATOM 1356 C C . MET B 1 75 ? 15.426 34.585 2.558 1.00 20.57 874 MET B C 1
ATOM 1357 O O . MET B 1 75 ? 15.487 33.993 1.488 1.00 19.79 874 MET B O 1
ATOM 1362 N N . LYS B 1 76 ? 15.722 35.906 2.712 1.00 20.82 875 LYS B N 1
ATOM 1363 C CA . LYS B 1 76 ? 15.945 36.743 1.539 1.00 21.33 875 LYS B CA 1
ATOM 1364 C C . LYS B 1 76 ? 17.365 36.596 0.945 1.00 20.58 875 LYS B C 1
ATOM 1365 O O . LYS B 1 76 ? 17.573 36.782 -0.262 1.00 20.66 875 LYS B O 1
ATOM 1371 N N . LYS B 1 77 ? 18.347 36.274 1.806 1.00 19.75 876 LYS B N 1
ATOM 1372 C CA . LYS B 1 77 ? 19.748 36.230 1.406 1.00 19.68 876 LYS B CA 1
ATOM 1373 C C . LYS B 1 77 ? 20.404 35.019 2.049 1.00 19.35 876 LYS B C 1
ATOM 1374 O O . LYS B 1 77 ? 21.100 35.134 3.057 1.00 19.52 876 LYS B O 1
ATOM 1380 N N . VAL B 1 78 ? 20.194 33.870 1.444 1.00 19.11 877 VAL B N 1
ATOM 1381 C CA . VAL B 1 78 ? 20.556 32.584 2.015 1.00 19.16 877 VAL B CA 1
ATOM 1382 C C . VAL B 1 78 ? 21.463 31.856 1.030 1.00 19.32 877 VAL B C 1
ATOM 1383 O O . VAL B 1 78 ? 21.192 31.793 -0.166 1.00 19.08 877 VAL B O 1
ATOM 1387 N N . LYS B 1 79 ? 22.576 31.338 1.534 1.00 20.18 878 LYS B N 1
ATOM 1388 C CA . LYS B 1 79 ? 23.516 30.625 0.693 1.00 21.60 878 LYS B CA 1
ATOM 1389 C C . LYS B 1 79 ? 22.879 29.362 0.158 1.00 20.77 878 LYS B C 1
ATOM 1390 O O . LYS B 1 79 ? 22.548 28.468 0.936 1.00 20.66 878 LYS B O 1
ATOM 1396 N N . ALA B 1 80 ? 22.808 29.272 -1.177 1.00 19.92 879 ALA B N 1
ATOM 1397 C CA . ALA B 1 80 ? 22.208 28.143 -1.826 1.00 19.12 879 ALA B CA 1
ATOM 1398 C C . ALA B 1 80 ? 23.189 26.985 -2.005 1.00 18.86 879 ALA B C 1
ATOM 1399 O O . ALA B 1 80 ? 24.394 27.118 -1.777 1.00 18.73 879 ALA B O 1
ATOM 1401 N N . TRP B 1 81 ? 22.679 25.803 -2.371 1.00 18.23 880 TRP B N 1
ATOM 1402 C CA . TRP B 1 81 ? 23.593 24.705 -2.699 1.00 18.91 880 TRP B CA 1
ATOM 1403 C C . TRP B 1 81 ? 24.664 25.100 -3.733 1.00 20.17 880 TRP B C 1
ATOM 1404 O O . TRP B 1 81 ? 25.797 24.571 -3.706 1.00 20.43 880 TRP B O 1
ATOM 1415 N N . ASN B 1 82 ? 24.327 26.046 -4.628 1.00 21.36 881 ASN B N 1
ATOM 1416 C CA . ASN B 1 82 ? 25.192 26.433 -5.727 1.00 22.90 881 ASN B CA 1
ATOM 1417 C C . ASN B 1 82 ? 26.142 27.577 -5.334 1.00 23.41 881 ASN B C 1
ATOM 1418 O O . ASN B 1 82 ? 26.853 28.083 -6.197 1.00 24.12 881 ASN B O 1
ATOM 1423 N N . GLY B 1 83 ? 26.144 28.008 -4.062 1.00 22.97 882 GLY B N 1
ATOM 1424 C CA . GLY B 1 83 ? 27.061 29.039 -3.602 1.00 23.07 882 GLY B CA 1
ATOM 1425 C C . GLY B 1 83 ? 26.576 30.484 -3.812 1.00 23.04 882 GLY B C 1
ATOM 1426 O O . GLY B 1 83 ? 27.294 31.433 -3.459 1.00 23.16 882 GLY B O 1
ATOM 1427 N N . GLN B 1 84 ? 25.403 30.642 -4.396 1.00 22.75 883 GLN B N 1
ATOM 1428 C CA . GLN B 1 84 ? 24.757 31.941 -4.593 1.00 23.72 883 GLN B CA 1
ATOM 1429 C C . GLN B 1 84 ? 23.916 32.266 -3.359 1.00 22.03 883 GLN B C 1
ATOM 1430 O O . GLN B 1 84 ? 23.478 31.370 -2.634 1.00 21.72 883 GLN B O 1
ATOM 1436 N N . TYR B 1 85 ? 23.712 33.565 -3.110 1.00 20.60 884 TYR B N 1
ATOM 1437 C CA . TYR B 1 85 ? 22.910 34.009 -1.998 1.00 20.05 884 TYR B CA 1
ATOM 1438 C C . TYR B 1 85 ? 21.561 34.450 -2.576 1.00 19.41 884 TYR B C 1
ATOM 1439 O O . TYR B 1 85 ? 21.449 35.546 -3.155 1.00 18.93 884 TYR B O 1
ATOM 1448 N N . LEU B 1 86 ? 20.570 33.568 -2.421 1.00 19.05 885 LEU B N 1
ATOM 1449 C CA . LEU B 1 86 ? 19.280 33.764 -3.072 1.00 19.01 885 LEU B CA 1
ATOM 1450 C C . LEU B 1 86 ? 18.205 34.141 -2.050 1.00 18.68 885 LEU B C 1
ATOM 1451 O O . LEU B 1 86 ? 18.415 34.093 -0.836 1.00 19.02 885 LEU B O 1
ATOM 1456 N N . ASP B 1 87 ? 17.011 34.452 -2.607 1.00 18.55 886 ASP B N 1
ATOM 1457 C CA . ASP B 1 87 ? 15.832 34.787 -1.842 1.00 18.29 886 ASP B CA 1
ATOM 1458 C C . ASP B 1 87 ? 14.856 33.626 -2.022 1.00 17.43 886 ASP B C 1
ATOM 1459 O O . ASP B 1 87 ? 14.454 33.378 -3.157 1.00 16.81 886 ASP B O 1
ATOM 1464 N N . PHE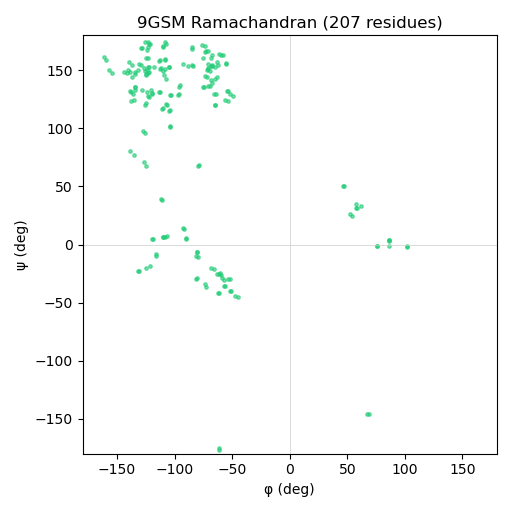 B 1 88 ? 14.541 32.951 -0.912 1.00 17.08 887 PHE B N 1
ATOM 1465 C CA . PHE B 1 88 ? 13.651 31.791 -0.939 1.00 16.77 887 PHE B CA 1
ATOM 1466 C C . PHE B 1 88 ? 12.290 32.149 -0.338 1.00 16.83 887 PHE B C 1
ATOM 1467 O O . PHE B 1 88 ? 11.486 31.245 -0.129 1.00 16.46 887 PHE B O 1
ATOM 1475 N N . SER B 1 89 ? 12.062 33.444 -0.030 1.00 17.05 888 SER B N 1
ATOM 1476 C CA . SER B 1 89 ? 10.846 33.848 0.658 1.00 17.54 888 SER B CA 1
ATOM 1477 C C . SER B 1 89 ? 9.615 33.673 -0.231 1.00 17.67 888 SER B C 1
ATOM 1478 O O . SER B 1 89 ? 8.488 33.693 0.272 1.00 17.66 888 SER B O 1
ATOM 1481 N N . LYS B 1 90 ? 9.804 33.604 -1.559 1.00 18.05 889 LYS B N 1
ATOM 1482 C CA . LYS B 1 90 ? 8.721 33.440 -2.507 1.00 18.22 889 LYS B CA 1
ATOM 1483 C C . LYS B 1 90 ? 9.026 32.214 -3.350 1.00 17.85 889 LYS B C 1
ATOM 1484 O O . LYS B 1 90 ? 9.287 32.304 -4.545 1.00 18.76 889 LYS B O 1
ATOM 1490 N N . PRO B 1 91 ? 8.997 31.019 -2.738 1.00 16.98 890 PRO B N 1
ATOM 1491 C CA . PRO B 1 91 ? 9.423 29.783 -3.407 1.00 16.95 890 PRO B CA 1
ATOM 1492 C C . PRO B 1 91 ? 8.526 29.288 -4.548 1.00 17.04 890 PRO B C 1
ATOM 1493 O O . PRO B 1 91 ? 7.334 29.623 -4.615 1.00 16.77 890 PRO B O 1
ATOM 1497 N N . ARG B 1 92 ? 9.140 28.551 -5.486 1.00 17.04 891 ARG B N 1
ATOM 1498 C CA . ARG B 1 92 ? 8.415 27.997 -6.613 1.00 17.69 891 ARG B CA 1
ATOM 1499 C C . ARG B 1 92 ? 8.438 26.462 -6.572 1.00 17.33 891 ARG B C 1
ATOM 1500 O O . ARG B 1 92 ? 7.668 25.837 -7.311 1.00 17.28 891 ARG B O 1
ATOM 1508 N N . SER B 1 93 ? 9.238 25.870 -5.683 1.00 16.72 892 SER B N 1
ATOM 1509 C CA . SER B 1 93 ? 9.288 24.406 -5.577 1.00 16.64 892 SER B CA 1
ATOM 1510 C C . SER B 1 93 ? 9.848 24.017 -4.211 1.00 16.46 892 SER B C 1
ATOM 1511 O O . SER B 1 93 ? 10.440 24.837 -3.510 1.00 15.62 892 SER B O 1
ATOM 1514 N N . MET B 1 94 ? 9.537 22.778 -3.828 1.00 16.25 893 MET B N 1
ATOM 1515 C CA . MET B 1 94 ? 9.870 22.371 -2.464 1.00 16.72 893 MET B CA 1
ATOM 1516 C C . MET B 1 94 ? 10.069 20.847 -2.303 1.00 16.69 893 MET B C 1
ATOM 1517 O O . MET B 1 94 ? 9.443 20.065 -3.040 1.00 16.55 893 MET B O 1
ATOM 1522 N N . ARG B 1 95 ? 10.961 20.495 -1.382 1.00 16.86 894 ARG B N 1
ATOM 1523 C CA . ARG B 1 95 ? 11.149 19.097 -0.979 1.00 16.87 894 ARG B CA 1
ATOM 1524 C C . ARG B 1 95 ? 11.316 19.045 0.543 1.00 16.64 894 ARG B C 1
ATOM 1525 O O . ARG B 1 95 ? 11.851 19.978 1.135 1.00 16.56 894 ARG B O 1
ATOM 1533 N N . VAL B 1 96 ? 10.857 17.949 1.170 1.00 16.54 895 VAL B N 1
ATOM 1534 C CA . VAL B 1 96 ? 11.015 17.772 2.597 1.00 16.42 895 VAL B CA 1
ATOM 1535 C C . VAL B 1 96 ? 11.791 16.473 2.819 1.00 16.94 895 VAL B C 1
ATOM 1536 O O . VAL B 1 96 ? 11.441 15.427 2.261 1.00 16.92 895 VAL B O 1
ATOM 1540 N N . VAL B 1 97 ? 12.873 16.608 3.594 1.00 17.36 896 VAL B N 1
ATOM 1541 C CA . VAL B 1 97 ? 13.813 15.540 3.880 1.00 18.11 896 VAL B CA 1
ATOM 1542 C C . VAL B 1 97 ? 13.981 15.463 5.384 1.00 18.98 896 VAL B C 1
ATOM 1543 O O . VAL B 1 97 ? 13.458 16.272 6.131 1.00 18.90 896 VAL B O 1
ATOM 1547 N N . TYR B 1 98 ? 14.631 14.395 5.834 1.00 20.20 897 TYR B N 1
ATOM 1548 C CA . TYR B 1 98 ? 14.969 14.295 7.240 1.00 21.69 897 TYR B CA 1
ATOM 1549 C C . TYR B 1 98 ? 16.067 15.313 7.535 1.00 22.14 897 TYR B C 1
ATOM 1550 O O . TYR B 1 98 ? 17.031 15.449 6.778 1.00 22.62 897 TYR B O 1
ATOM 1559 N N . LYS B 1 99 ? 15.910 15.999 8.659 1.00 23.63 898 LYS B N 1
ATOM 1560 C CA . LYS B 1 99 ? 16.956 16.828 9.230 1.00 25.70 898 LYS B CA 1
ATOM 1561 C C . LYS B 1 99 ? 18.180 15.984 9.647 1.00 26.57 898 LYS B C 1
ATOM 1562 O O . LYS B 1 99 ? 17.875 14.899 10.176 1.00 26.88 898 LYS B O 1
ATOM 1568 N N . ALA C 2 1 ? -7.060 -3.040 47.916 1.00 45.64 1 ALA M N 1
ATOM 1569 C CA . ALA C 2 1 ? -7.372 -1.602 47.869 1.00 39.80 1 ALA M CA 1
ATOM 1570 C C . ALA C 2 1 ? -6.169 -0.863 47.276 1.00 34.79 1 ALA M C 1
ATOM 1571 O O . ALA C 2 1 ? -5.254 -1.474 46.776 1.00 32.51 1 ALA M O 1
ATOM 1573 N N . ALA C 2 2 ? -6.199 0.491 47.292 1.00 31.85 2 ALA M N 1
ATOM 1574 C CA . ALA C 2 2 ? -5.089 1.268 46.745 1.00 29.30 2 ALA M CA 1
ATOM 1575 C C . ALA C 2 2 ? -3.824 1.076 47.632 1.00 28.27 2 ALA M C 1
ATOM 1576 O O . ALA C 2 2 ? -3.859 0.753 48.828 1.00 29.82 2 ALA M O 1
ATOM 1578 N N . SER C 2 3 ? -2.673 1.240 46.994 1.00 25.83 3 SER M N 1
ATOM 1579 C CA . SER C 2 3 ? -1.429 1.216 47.773 1.00 24.41 3 SER M CA 1
ATOM 1580 C C . SER C 2 3 ? -1.442 2.424 48.736 1.00 25.06 3 SER M C 1
ATOM 1581 O O . SER C 2 3 ? -2.125 3.415 48.483 1.00 24.84 3 SER M O 1
ATOM 1584 N N . THR C 2 4 ? -0.734 2.275 49.880 1.00 26.08 4 THR M N 1
ATOM 1585 C CA . THR C 2 4 ? -0.676 3.386 50.869 1.00 27.27 4 THR M CA 1
ATOM 1586 C C . THR C 2 4 ? 0.808 3.757 51.114 1.00 26.66 4 THR M C 1
ATOM 1587 O O . THR C 2 4 ? 1.719 3.119 50.591 1.00 26.48 4 THR M O 1
ATOM 1591 N N . THR C 2 5 ? 0.996 4.831 51.890 1.00 27.19 5 THR M N 1
ATOM 1592 C CA . THR C 2 5 ? 2.313 5.281 52.310 1.00 28.06 5 THR M CA 1
ATOM 1593 C C . THR C 2 5 ? 2.308 5.305 53.839 1.00 29.90 5 THR M C 1
ATOM 1594 O O . THR C 2 5 ? 1.270 5.165 54.468 1.00 32.48 5 THR M O 1
ATOM 1598 N N . THR C 2 6 ? 3.494 5.542 54.404 1.00 31.68 6 THR M N 1
ATOM 1599 C CA . THR C 2 6 ? 3.656 5.727 55.873 1.00 33.22 6 THR M CA 1
ATOM 1600 C C . THR C 2 6 ? 4.662 6.869 56.094 1.00 32.92 6 THR M C 1
ATOM 1601 O O . THR C 2 6 ? 5.509 7.116 55.231 1.00 30.77 6 THR M O 1
ATOM 1605 N N . PRO C 2 7 ? 4.596 7.501 57.288 1.00 34.17 7 PRO M N 1
ATOM 1606 C CA . PRO C 2 7 ? 5.546 8.616 57.679 1.00 34.97 7 PRO M CA 1
ATOM 1607 C C . PRO C 2 7 ? 6.891 8.125 57.867 1.00 35.52 7 PRO M C 1
ATOM 1608 O O . PRO C 2 7 ? 7.132 7.009 58.345 1.00 35.88 7 PRO M O 1
ATOM 1612 N N . ALA C 2 8 ? 7.894 8.913 57.443 1.00 36.17 8 ALA M N 1
ATOM 1613 C CA . ALA C 2 8 ? 9.298 8.430 57.598 1.00 36.38 8 ALA M CA 1
ATOM 1614 C C . ALA C 2 8 ? 9.620 8.381 59.118 1.00 36.86 8 ALA M C 1
ATOM 1615 O O . ALA C 2 8 ? 9.207 9.264 59.876 1.00 38.23 8 ALA M O 1
ATOM 1617 N N . PRO C 2 9 ? 10.330 7.324 59.566 1.00 36.40 9 PRO M N 1
ATOM 1618 C CA . PRO C 2 9 ? 10.759 7.172 61.013 1.00 37.83 9 PRO M CA 1
ATOM 1619 C C . PRO C 2 9 ? 11.849 8.063 61.263 1.00 38.02 9 PRO M C 1
ATOM 1620 O O . PRO C 2 9 ? 12.537 8.438 60.301 1.00 37.84 9 PRO M O 1
ATOM 1624 N N . ALA C 2 10 ? 12.142 8.407 62.552 1.00 38.47 10 ALA M N 1
ATOM 1625 C CA . ALA C 2 10 ? 13.328 9.285 62.846 1.00 38.81 10 ALA M CA 1
ATOM 1626 C C . ALA C 2 10 ? 14.636 8.428 62.587 1.00 39.51 10 ALA M C 1
ATOM 1627 O O . ALA C 2 10 ? 14.644 7.259 62.928 1.00 38.43 10 ALA M O 1
ATOM 1630 N N . ALA D 2 1 ? 24.259 15.450 -11.873 1.00 38.61 1 ALA N N 1
ATOM 1631 C CA . ALA D 2 1 ? 23.806 16.774 -12.258 1.00 37.90 1 ALA N CA 1
ATOM 1632 C C . ALA D 2 1 ? 22.555 17.128 -11.447 1.00 34.83 1 ALA N C 1
ATOM 1633 O O . ALA D 2 1 ? 21.771 16.291 -10.990 1.00 31.48 1 ALA N O 1
ATOM 1635 N N . ALA D 2 2 ? 22.383 18.438 -11.410 1.00 31.95 2 ALA N N 1
ATOM 1636 C CA . ALA D 2 2 ? 21.227 19.050 -10.794 1.00 29.36 2 ALA N CA 1
ATOM 1637 C C . ALA D 2 2 ? 19.969 18.782 -11.664 1.00 29.72 2 ALA N C 1
ATOM 1638 O O . ALA D 2 2 ? 20.033 18.397 -12.843 1.00 30.98 2 ALA N O 1
ATOM 1640 N N . SER D 2 3 ? 18.791 19.053 -11.061 1.00 27.16 3 SER N N 1
ATOM 1641 C CA . SER D 2 3 ? 17.533 19.030 -11.798 1.00 26.06 3 SER N CA 1
ATOM 1642 C C . SER D 2 3 ? 17.549 20.202 -12.753 1.00 27.29 3 SER N C 1
ATOM 1643 O O . SER D 2 3 ? 18.176 21.215 -12.447 1.00 27.20 3 SER N O 1
ATOM 1646 N N . THR D 2 4 ? 16.868 20.020 -13.906 1.00 29.28 4 THR N N 1
ATOM 1647 C CA . THR D 2 4 ? 16.871 21.037 -14.961 1.00 31.84 4 THR N CA 1
ATOM 1648 C C . THR D 2 4 ? 15.416 21.443 -15.218 1.00 32.27 4 THR N C 1
ATOM 1649 O O . THR D 2 4 ? 14.517 20.821 -14.657 1.00 32.07 4 THR N O 1
ATOM 1653 N N . THR D 2 5 ? 15.244 22.484 -16.049 1.00 33.97 5 THR N N 1
ATOM 1654 C CA . THR D 2 5 ? 13.912 22.963 -16.469 1.00 35.35 5 THR N CA 1
ATOM 1655 C C . THR D 2 5 ? 13.905 22.970 -18.015 1.00 38.13 5 THR N C 1
ATOM 1656 O O . THR D 2 5 ? 14.935 22.692 -18.623 1.00 40.67 5 THR N O 1
ATOM 1660 N N . THR D 2 6 ? 12.726 23.267 -18.605 1.00 41.90 6 THR N N 1
ATOM 1661 C CA . THR D 2 6 ? 12.565 23.448 -20.076 1.00 46.29 6 THR N CA 1
ATOM 1662 C C . THR D 2 6 ? 11.659 24.673 -20.330 1.00 47.90 6 THR N C 1
ATOM 1663 O O . THR D 2 6 ? 10.746 24.966 -19.549 1.00 44.40 6 THR N O 1
ATOM 1667 N N . PRO D 2 7 ? 11.811 25.300 -21.505 1.00 53.12 7 PRO N N 1
ATOM 1668 C CA . PRO D 2 7 ? 11.005 26.568 -21.920 1.00 54.66 7 PRO N CA 1
ATOM 1669 C C . PRO D 2 7 ? 9.569 26.399 -22.004 1.00 54.62 7 PRO N C 1
ATOM 1670 O O . PRO D 2 7 ? 9.040 25.288 -22.008 1.00 56.61 7 PRO N O 1
ATOM 1674 N N . ALA D 2 8 ? 8.834 27.521 -22.030 1.00 53.54 8 ALA N N 1
#

InterPro domains:
  IPR019503 Peptidase M66 domain [PS51694] (296-551)
  IPR022218 ToxR activated gene A lipoprotein domain [PF12561] (679-774)
  IPR040966 Metalloprotease StcE, C-terminal [PF17945] (807-896)
  IPR048990 Metalloprotease StcE, beta-sandwich domain [PF20944] (178-244)
  IPR048990 Metalloprotease StcE, beta-sandwich domain [PF20944] (602-668)
  IPR051256 Dictomallein [PTHR39540] (249-714)

Nearest PDB structures (foldseek):
  3ujz-assembly1_A  TM=9.924E-01  e=1.446E-17  Escherichia coli O157:H7
  5z6e-assembly1_A  TM=7.531E-01  e=2.061E-04  Neurospora crassa OR74A
  5z6d-assembly2_B  TM=6.531E-01  e=2.004E-03  Neurospora crassa OR74A
  2bv2-assembly2_B  TM=6.376E-01  e=3.120E-01  Ciona intestinalis
  3ujz-assembly1_A  TM=9.923E-01  e=5.486E-18  Escherichia coli O157:H7

Organism: Escherichia coli O157:H7 (NCBI:txid83334)